Protein AF-A0AAX0ZE97-F1 (afdb_monomer_lite)

InterPro domains:
  IPR003646 SH3-like domain, bacterial-type [PF08460] (139-200)
  IPR003646 SH3-like domain, bacterial-type [PF08460] (254-315)
  IPR003646 SH3-like domain, bacterial-type [SM00287] (140-206)
  IPR003646 SH3-like domain, bacterial-type [SM00287] (257-322)
  IPR023346 Lysozyme-like domain superfamily [SSF53955] (3-106)
  IPR052354 Bacterial Cell Wall Dynamics Protein [PTHR34408] (3-100)

Structure (mmCIF, N/CA/C/O backbone):
data_AF-A0AAX0ZE97-F1
#
_entry.id   AF-A0AAX0ZE97-F1
#
loop_
_atom_site.group_PDB
_atom_site.id
_atom_site.type_symbol
_atom_site.label_atom_id
_atom_site.label_alt_id
_atom_site.label_comp_id
_atom_site.label_asym_id
_atom_site.label_entity_id
_atom_site.label_seq_id
_atom_site.pdbx_PDB_ins_code
_atom_site.Cartn_x
_atom_site.Cartn_y
_atom_site.Cartn_z
_atom_site.occupancy
_atom_site.B_iso_or_equiv
_atom_site.auth_seq_id
_atom_site.auth_comp_id
_atom_site.auth_asym_id
_atom_site.auth_atom_id
_atom_site.pdbx_PDB_model_num
ATOM 1 N N . MET A 1 1 ? 43.963 10.932 -28.788 1.00 56.78 1 MET A N 1
ATOM 2 C CA . MET A 1 1 ? 44.706 11.998 -28.068 1.00 56.78 1 MET A CA 1
ATOM 3 C C . MET A 1 1 ? 43.842 13.251 -27.955 1.00 56.78 1 MET A C 1
ATOM 5 O O . MET A 1 1 ? 43.064 13.514 -28.865 1.00 56.78 1 MET A O 1
ATOM 9 N N . LEU A 1 2 ? 43.979 14.023 -26.870 1.00 76.50 2 LEU A N 1
ATOM 10 C CA . LEU A 1 2 ? 43.128 15.187 -26.552 1.00 76.50 2 LEU A CA 1
ATOM 11 C C . LEU A 1 2 ? 43.324 16.403 -27.487 1.00 76.50 2 LEU A C 1
ATOM 13 O O . LEU A 1 2 ? 42.471 17.287 -27.516 1.00 76.50 2 LEU A O 1
ATOM 17 N N . GLY A 1 3 ? 44.406 16.438 -28.275 1.00 79.38 3 GLY A N 1
ATOM 18 C CA . GLY A 1 3 ? 44.643 17.453 -29.316 1.00 79.38 3 GLY A CA 1
ATOM 19 C C . GLY A 1 3 ? 45.096 18.825 -28.807 1.00 79.38 3 GLY A C 1
ATOM 20 O O . GLY A 1 3 ? 45.059 19.799 -29.557 1.00 79.38 3 GLY A O 1
ATOM 21 N N . ASN A 1 4 ? 45.495 18.918 -27.538 1.00 83.88 4 ASN A N 1
ATOM 22 C CA . ASN A 1 4 ? 46.020 20.140 -26.935 1.00 83.88 4 ASN A CA 1
ATOM 23 C C . ASN A 1 4 ? 47.517 20.257 -27.263 1.00 83.88 4 ASN A C 1
ATOM 25 O O . ASN A 1 4 ? 48.342 19.706 -26.541 1.00 83.88 4 ASN A O 1
ATOM 29 N N . ASN A 1 5 ? 47.858 20.956 -28.346 1.00 84.31 5 ASN A N 1
ATOM 30 C CA . ASN A 1 5 ? 49.231 21.021 -28.872 1.00 84.31 5 ASN A CA 1
ATOM 31 C C . ASN A 1 5 ? 49.891 22.400 -28.685 1.00 84.31 5 ASN A C 1
ATOM 33 O O . ASN A 1 5 ? 51.022 22.600 -29.113 1.00 84.31 5 ASN A O 1
ATOM 37 N N . GLY A 1 6 ? 49.184 23.367 -28.089 1.00 82.75 6 GLY A N 1
ATOM 38 C CA . GLY A 1 6 ? 49.688 24.722 -27.849 1.00 82.75 6 GLY A CA 1
ATOM 39 C C . GLY A 1 6 ? 49.638 25.135 -26.373 1.00 82.75 6 GLY A C 1
ATOM 40 O O . GLY A 1 6 ? 48.836 24.580 -25.609 1.00 82.75 6 GLY A O 1
ATOM 41 N N . PRO A 1 7 ? 50.447 26.130 -25.964 1.00 83.69 7 PRO A N 1
ATOM 42 C CA . PRO A 1 7 ? 50.449 26.647 -24.599 1.00 83.69 7 PRO A CA 1
ATOM 43 C C . PRO A 1 7 ? 49.052 27.139 -24.194 1.00 83.69 7 PRO A C 1
ATOM 45 O O . PRO A 1 7 ? 48.305 27.689 -25.001 1.00 83.69 7 PRO A O 1
ATOM 48 N N . GLY A 1 8 ? 48.659 26.873 -22.946 1.00 86.88 8 GLY A N 1
ATOM 49 C CA . GLY A 1 8 ? 47.360 27.280 -22.393 1.00 86.88 8 GLY A CA 1
ATOM 50 C C . GLY A 1 8 ? 46.140 26.479 -22.875 1.00 86.88 8 GLY A C 1
ATOM 51 O O . GLY A 1 8 ? 45.085 26.555 -22.244 1.00 86.88 8 GLY A O 1
ATOM 52 N N . GLN A 1 9 ? 46.256 25.642 -23.917 1.00 88.81 9 GLN A N 1
ATOM 53 C CA . GLN A 1 9 ? 45.114 24.877 -24.448 1.00 88.81 9 GLN A CA 1
ATOM 54 C C . GLN A 1 9 ? 44.553 23.862 -23.445 1.00 88.81 9 GLN A C 1
ATOM 56 O O . GLN A 1 9 ? 43.349 23.625 -23.429 1.00 88.81 9 GLN A O 1
ATOM 61 N N . GLY A 1 10 ? 45.393 23.304 -22.568 1.00 88.69 10 GLY A N 1
ATOM 62 C CA . GLY A 1 10 ? 44.931 22.425 -21.489 1.00 88.69 10 GLY A CA 1
ATOM 63 C C . GLY A 1 10 ? 43.971 23.123 -20.521 1.00 88.69 10 GLY A C 1
ATOM 64 O O . GLY A 1 10 ? 42.940 22.559 -20.169 1.00 88.69 10 GLY A O 1
ATOM 65 N N . ALA A 1 11 ? 44.265 24.372 -20.145 1.00 91.50 11 ALA A N 1
ATOM 66 C CA . ALA A 1 11 ? 43.393 25.168 -19.283 1.00 91.50 11 ALA A CA 1
ATOM 67 C C . ALA A 1 11 ? 42.135 25.646 -20.024 1.00 91.50 11 ALA A C 1
ATOM 69 O O . ALA A 1 11 ? 41.055 25.701 -19.439 1.00 91.50 11 ALA A O 1
ATOM 70 N N . PHE A 1 12 ? 42.271 25.967 -21.310 1.00 92.88 12 PHE A N 1
ATOM 71 C CA . PHE A 1 12 ? 41.188 26.496 -22.133 1.00 92.88 12 PHE A CA 1
ATOM 72 C C . PHE A 1 12 ? 40.125 25.439 -22.495 1.00 92.88 12 PHE A C 1
ATOM 74 O O . PHE A 1 12 ? 38.927 25.714 -22.421 1.00 92.88 12 PHE A O 1
ATOM 81 N N . TYR A 1 13 ? 40.557 24.211 -22.809 1.00 95.44 13 TYR A N 1
ATOM 82 C CA . TYR A 1 13 ? 39.706 23.061 -23.156 1.00 95.44 13 TYR A CA 1
ATOM 83 C C . TYR A 1 13 ? 39.616 22.028 -22.020 1.00 95.44 13 TYR A C 1
ATOM 85 O O . TYR A 1 13 ? 39.571 20.816 -22.259 1.00 95.44 13 TYR A O 1
ATOM 93 N N . ARG A 1 14 ? 39.638 22.502 -20.770 1.00 95.50 14 ARG A N 1
ATOM 94 C CA . ARG A 1 14 ? 39.450 21.660 -19.579 1.00 95.50 14 ARG A CA 1
ATOM 95 C C . ARG A 1 14 ? 38.021 21.114 -19.486 1.00 95.50 14 ARG A C 1
ATOM 97 O O . ARG A 1 14 ? 37.135 21.576 -20.200 1.00 95.50 14 ARG A O 1
ATOM 104 N N . GLY A 1 15 ? 37.806 20.147 -18.596 1.00 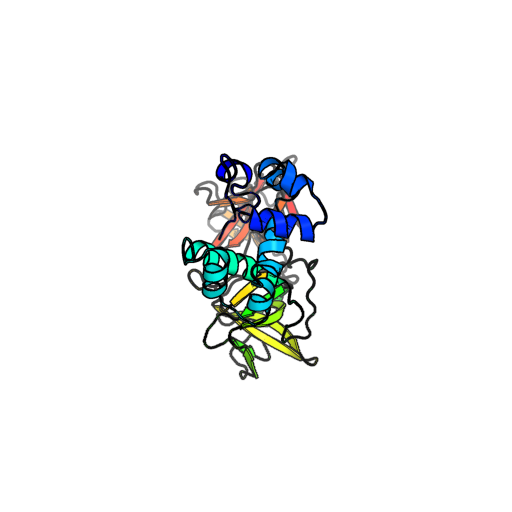95.06 15 GLY A N 1
ATOM 105 C CA . GLY A 1 15 ? 36.507 19.495 -18.408 1.00 95.06 15 GLY A CA 1
ATOM 106 C C . GLY A 1 15 ? 35.360 20.483 -18.166 1.00 95.06 15 GLY A C 1
ATOM 107 O O . GLY A 1 15 ? 35.444 21.319 -17.266 1.00 95.06 15 GLY A O 1
ATOM 108 N N . ALA A 1 16 ? 34.294 20.364 -18.958 1.00 95.62 16 ALA A N 1
ATOM 109 C CA . ALA A 1 16 ? 33.049 21.121 -18.815 1.00 95.62 16 ALA A CA 1
ATOM 110 C C . ALA A 1 16 ? 31.820 20.219 -19.011 1.00 95.62 16 ALA A C 1
ATOM 112 O O . ALA A 1 16 ? 31.919 19.177 -19.656 1.00 95.62 16 ALA A O 1
ATOM 113 N N . GLY A 1 17 ? 30.673 20.643 -18.470 1.00 94.69 17 GLY A N 1
ATOM 114 C CA . GLY A 1 17 ? 29.407 19.903 -18.526 1.00 94.69 17 GLY A CA 1
ATOM 115 C C . GLY A 1 17 ? 29.253 18.836 -17.436 1.00 94.69 17 GLY A C 1
ATOM 116 O O . GLY A 1 17 ? 30.160 18.612 -16.631 1.00 94.69 17 GLY A O 1
ATOM 117 N N . TYR A 1 18 ? 28.081 18.194 -17.393 1.00 94.19 18 TYR A N 1
ATOM 118 C CA . TYR A 1 18 ? 27.761 17.167 -16.386 1.00 94.19 18 TYR A CA 1
ATOM 119 C C . TYR A 1 18 ? 28.516 15.851 -16.606 1.00 94.19 18 TYR A C 1
ATOM 121 O O . TYR A 1 18 ? 28.814 15.136 -15.650 1.00 94.19 18 TYR A O 1
ATOM 129 N N . LEU A 1 19 ? 28.874 15.565 -17.859 1.00 93.62 19 LEU A N 1
ATOM 130 C CA . LEU A 1 19 ? 29.890 14.590 -18.228 1.00 93.62 19 LEU A CA 1
ATOM 131 C C . LEU A 1 19 ? 31.036 15.360 -18.881 1.00 93.62 19 LEU A C 1
ATOM 133 O O . LEU A 1 19 ? 30.811 16.084 -19.846 1.00 93.62 19 LEU A O 1
ATOM 137 N N . GLN A 1 20 ? 32.243 15.241 -18.328 1.00 92.62 20 GLN A N 1
ATOM 138 C CA . GLN A 1 20 ? 33.344 16.140 -18.665 1.00 92.62 20 GLN A CA 1
ATOM 139 C C . GLN A 1 20 ? 33.774 16.033 -20.134 1.00 92.62 20 GLN A C 1
ATOM 141 O O . GLN A 1 20 ? 34.555 15.157 -20.510 1.00 92.62 20 GLN A O 1
ATOM 146 N N . LEU A 1 21 ? 33.369 17.010 -20.941 1.00 95.06 21 LEU A N 1
ATOM 147 C CA . LEU A 1 21 ? 33.945 17.243 -22.256 1.00 95.06 21 LEU A CA 1
ATOM 148 C C . LEU A 1 21 ? 35.345 17.837 -22.072 1.00 95.06 21 LEU A C 1
ATOM 150 O O . LEU A 1 21 ? 35.486 18.949 -21.567 1.00 95.06 21 LEU A O 1
ATOM 154 N N . THR A 1 22 ? 36.384 17.092 -22.453 1.00 93.88 22 THR A N 1
ATOM 155 C CA . THR A 1 22 ? 37.785 17.476 -22.207 1.00 93.88 22 THR A CA 1
ATOM 156 C C . THR A 1 22 ? 38.623 17.347 -23.471 1.00 93.88 22 THR A C 1
ATOM 158 O O . THR A 1 22 ? 38.534 16.342 -24.172 1.00 93.88 22 THR A O 1
ATOM 161 N N . GLY A 1 23 ? 39.485 18.333 -23.728 1.00 94.69 23 GLY A N 1
ATOM 162 C CA . GLY A 1 23 ? 40.448 18.327 -24.828 1.00 94.69 23 GLY A CA 1
ATOM 163 C C . GLY A 1 23 ? 39.917 18.942 -26.121 1.00 94.69 23 GLY A C 1
ATOM 164 O O . GLY A 1 23 ? 38.771 18.730 -26.515 1.00 94.69 23 GLY A O 1
ATOM 165 N N . LYS A 1 24 ? 40.783 19.683 -26.818 1.00 94.50 24 LYS A N 1
ATOM 166 C CA . LYS A 1 24 ? 40.463 20.430 -28.040 1.00 94.50 24 LYS A CA 1
ATOM 167 C C . LYS A 1 24 ? 39.775 19.590 -29.118 1.00 94.50 24 LYS A C 1
ATOM 169 O O . LYS A 1 24 ? 38.856 20.075 -29.770 1.00 94.50 24 LYS A O 1
ATOM 174 N N . ASN A 1 25 ? 40.179 18.331 -29.300 1.00 95.06 25 ASN A N 1
ATOM 175 C CA . ASN A 1 25 ? 39.566 17.454 -30.305 1.00 95.06 25 ASN A CA 1
ATOM 176 C C . ASN A 1 25 ? 38.088 17.158 -30.009 1.00 95.06 25 ASN A C 1
ATOM 178 O O . ASN A 1 25 ? 37.266 17.150 -30.928 1.00 95.06 25 ASN A O 1
ATOM 182 N N . ASN A 1 26 ? 37.748 16.967 -28.734 1.00 95.00 26 ASN A N 1
ATOM 183 C CA . ASN A 1 26 ? 36.377 16.699 -28.307 1.00 95.00 26 ASN A CA 1
ATOM 184 C C . ASN A 1 26 ? 35.526 17.970 -28.393 1.00 95.00 26 ASN A C 1
ATOM 186 O O . ASN A 1 26 ? 34.420 17.920 -28.921 1.00 95.00 26 ASN A O 1
ATOM 190 N N . TYR A 1 27 ? 36.078 19.123 -27.997 1.00 96.94 27 TYR A N 1
ATOM 191 C CA . TYR A 1 27 ? 35.432 20.426 -28.194 1.00 96.94 27 TYR A CA 1
ATOM 192 C C . TYR A 1 27 ? 35.158 20.720 -29.670 1.00 96.94 27 TYR A C 1
ATOM 194 O O . TYR A 1 27 ? 34.073 21.175 -30.002 1.00 96.94 27 TYR A O 1
ATOM 202 N N . ARG A 1 28 ? 36.099 20.414 -30.569 1.00 97.00 28 ARG A N 1
ATOM 203 C CA . ARG A 1 28 ? 35.912 20.585 -32.018 1.00 97.00 28 ARG A CA 1
ATOM 204 C C . ARG A 1 28 ? 34.810 19.689 -32.569 1.00 97.00 28 ARG A C 1
ATOM 206 O O . ARG A 1 28 ? 33.996 20.148 -33.361 1.00 97.00 28 ARG A O 1
ATOM 213 N N . SER A 1 29 ? 34.784 18.429 -32.145 1.00 97.25 29 SER A N 1
ATOM 214 C CA . SER A 1 29 ? 33.768 17.470 -32.588 1.00 97.25 29 SER A CA 1
ATOM 215 C C . SER A 1 29 ? 32.373 17.880 -32.104 1.00 97.25 29 SER A C 1
ATOM 217 O O . SER A 1 29 ? 31.423 17.855 -32.880 1.00 97.25 29 SER A O 1
ATOM 219 N N . PHE A 1 30 ? 32.264 18.344 -30.856 1.00 97.88 30 PHE A N 1
ATOM 220 C CA . PHE A 1 30 ? 31.011 18.859 -30.310 1.00 97.88 30 PHE A CA 1
ATOM 221 C C . PHE A 1 30 ? 30.574 20.178 -30.970 1.00 97.88 30 PHE A C 1
ATOM 223 O O . PHE A 1 30 ? 29.413 20.310 -31.343 1.00 97.88 30 PHE A O 1
ATOM 230 N N . ALA A 1 31 ? 31.501 21.119 -31.191 1.00 97.81 31 ALA A N 1
ATOM 231 C CA . ALA A 1 31 ? 31.241 22.379 -31.896 1.00 97.81 31 ALA A CA 1
ATOM 232 C C . ALA A 1 31 ? 30.666 22.141 -33.297 1.00 97.81 31 ALA A C 1
ATOM 234 O O . ALA A 1 31 ? 29.721 22.809 -33.703 1.00 97.81 31 ALA A O 1
ATOM 235 N N . SER A 1 32 ? 31.216 21.156 -34.014 1.00 97.75 32 SER A N 1
ATOM 236 C CA . SER A 1 32 ? 30.713 20.751 -35.326 1.00 97.75 32 SER A CA 1
ATOM 237 C C . SER A 1 32 ? 29.323 20.125 -35.246 1.00 97.75 32 SER A C 1
ATOM 239 O O . SER A 1 32 ? 28.506 20.384 -36.120 1.00 97.75 32 SER A O 1
ATOM 241 N N . TYR A 1 33 ? 29.052 19.303 -34.227 1.00 97.44 33 TYR A N 1
ATOM 242 C CA . TYR A 1 33 ? 27.749 18.661 -34.052 1.00 97.44 33 TYR A CA 1
ATOM 243 C C . TYR A 1 33 ? 26.638 19.676 -33.766 1.00 97.44 33 TYR A C 1
ATOM 245 O O . TYR A 1 33 ? 25.566 19.597 -34.355 1.00 97.44 33 TYR A O 1
ATOM 253 N N . ILE A 1 34 ? 26.903 20.638 -32.879 1.00 97.06 34 ILE A N 1
ATOM 254 C CA . ILE A 1 34 ? 25.921 21.658 -32.491 1.00 97.06 34 ILE A CA 1
ATOM 255 C C . ILE A 1 34 ? 25.912 22.868 -33.443 1.00 97.06 34 ILE A C 1
ATOM 257 O O . ILE A 1 34 ? 25.079 23.757 -33.302 1.00 97.06 34 ILE A O 1
ATOM 261 N N . ASN A 1 35 ? 26.840 22.895 -34.406 1.00 97.56 35 ASN A N 1
ATOM 262 C CA . ASN A 1 35 ? 27.077 23.997 -35.336 1.00 97.56 35 ASN A CA 1
ATOM 263 C C . ASN A 1 35 ? 27.283 25.357 -34.635 1.00 97.56 35 ASN A C 1
ATOM 265 O O . ASN A 1 35 ? 26.718 26.374 -35.035 1.00 97.56 35 ASN A O 1
ATOM 269 N N . ASP A 1 36 ? 28.109 25.378 -33.584 1.00 97.75 36 ASP A N 1
ATOM 270 C CA . ASP A 1 36 ? 28.452 26.601 -32.852 1.00 97.75 36 ASP A CA 1
ATOM 271 C C . ASP A 1 36 ? 29.955 26.702 -32.574 1.00 97.75 36 ASP A C 1
ATOM 273 O O . ASP A 1 36 ? 30.535 25.999 -31.739 1.00 97.75 36 ASP A O 1
ATOM 277 N N . ASN A 1 37 ? 30.595 27.653 -33.252 1.00 97.12 37 ASN A N 1
ATOM 278 C CA . ASN A 1 37 ? 32.023 27.895 -33.118 1.00 97.12 37 ASN A CA 1
ATOM 279 C C . ASN A 1 37 ? 32.402 28.571 -31.784 1.00 97.12 37 ASN A C 1
ATOM 281 O O . ASN A 1 37 ? 33.576 28.553 -31.407 1.00 97.12 37 ASN A O 1
ATOM 285 N N . ASN A 1 38 ? 31.445 29.120 -31.024 1.00 97.69 38 ASN A N 1
ATOM 286 C CA . ASN A 1 38 ? 31.717 29.667 -29.689 1.00 97.69 38 ASN A CA 1
ATOM 287 C C . ASN A 1 38 ? 32.262 28.609 -28.725 1.00 97.69 38 ASN A C 1
ATOM 289 O O . ASN A 1 38 ? 33.052 28.932 -27.837 1.00 97.69 38 ASN A O 1
ATOM 293 N N . VAL A 1 39 ? 31.917 27.336 -28.934 1.00 97.56 39 VAL A N 1
ATOM 294 C CA . VAL A 1 39 ? 32.506 26.201 -28.211 1.00 97.56 39 VAL A CA 1
ATOM 295 C C . VAL A 1 39 ? 34.036 26.195 -28.341 1.00 97.56 39 VAL A C 1
ATOM 297 O O . VAL A 1 39 ? 34.739 25.920 -27.369 1.00 97.56 39 VAL A O 1
ATOM 300 N N . LEU A 1 40 ? 34.570 26.556 -29.512 1.00 96.69 40 LEU A N 1
ATOM 301 C CA . LEU A 1 40 ? 36.009 26.618 -29.770 1.00 96.69 40 LEU A CA 1
ATOM 302 C C . LEU A 1 40 ? 36.644 27.950 -29.375 1.00 96.69 40 LEU A C 1
ATOM 304 O O . LEU A 1 40 ? 37.795 27.959 -28.948 1.00 96.69 40 LEU A O 1
ATOM 308 N N . THR A 1 41 ? 35.927 29.068 -29.502 1.00 96.38 41 THR A N 1
ATOM 309 C CA . THR A 1 41 ? 36.493 30.402 -29.234 1.00 96.38 41 THR A CA 1
ATOM 310 C C . THR A 1 41 ? 36.350 30.857 -27.784 1.00 96.38 41 THR A C 1
ATOM 312 O O . THR A 1 41 ? 37.093 31.737 -27.359 1.00 96.38 41 THR A O 1
ATOM 315 N N . LYS A 1 42 ? 35.443 30.253 -27.002 1.00 97.06 42 LYS A N 1
ATOM 316 C CA . LYS A 1 42 ? 35.200 30.576 -25.579 1.00 97.06 42 LYS A CA 1
ATOM 317 C C . LYS A 1 42 ? 35.458 29.399 -24.623 1.00 97.06 42 LYS A C 1
ATOM 319 O O . LYS A 1 42 ? 35.488 29.585 -23.400 1.00 97.06 42 LYS A O 1
ATOM 324 N N . GLY A 1 43 ? 35.674 28.200 -25.168 1.00 95.69 43 GLY A N 1
ATOM 325 C CA . GLY A 1 43 ? 36.150 27.021 -24.444 1.00 95.69 43 GLY A CA 1
ATOM 326 C C . GLY A 1 43 ? 35.255 26.600 -23.278 1.00 95.69 43 GLY A C 1
ATOM 327 O O . GLY A 1 43 ? 34.028 26.727 -23.321 1.00 95.69 43 GLY A O 1
ATOM 328 N N . TYR A 1 44 ? 35.879 26.088 -22.214 1.00 97.50 44 TYR A N 1
ATOM 329 C CA . TYR A 1 44 ? 35.174 25.447 -21.096 1.00 97.50 44 TYR A CA 1
ATOM 330 C C . TYR A 1 44 ? 34.097 26.331 -20.450 1.00 97.50 44 TYR A C 1
ATOM 332 O O . TYR A 1 44 ? 33.046 25.833 -20.057 1.00 97.50 44 TYR A O 1
ATOM 340 N N . SER A 1 45 ? 34.355 27.640 -20.352 1.00 97.12 45 SER A N 1
ATOM 341 C CA . SER A 1 45 ? 33.473 28.595 -19.674 1.00 97.12 45 SER A CA 1
ATOM 342 C C . SER A 1 45 ? 32.130 28.773 -20.377 1.00 97.12 45 SER A C 1
ATOM 344 O O . SER A 1 45 ? 31.131 29.087 -19.734 1.00 97.12 45 SER A O 1
ATOM 346 N N . TYR A 1 46 ? 32.119 28.574 -21.694 1.00 98.06 46 TYR A N 1
ATOM 347 C CA . TYR A 1 46 ? 30.925 28.674 -22.511 1.00 98.06 46 TYR A CA 1
ATOM 348 C C . TYR A 1 46 ? 30.162 27.355 -22.507 1.00 98.06 46 TYR A C 1
ATOM 350 O O . TYR A 1 46 ? 28.973 27.343 -22.214 1.00 98.06 46 TYR A O 1
ATOM 358 N N . VAL A 1 47 ? 30.856 26.228 -22.695 1.00 97.69 47 VAL A N 1
ATOM 359 C CA . VAL A 1 47 ? 30.226 24.899 -22.652 1.00 97.69 47 VAL A CA 1
ATOM 360 C C . VAL A 1 47 ? 29.558 24.632 -21.302 1.00 97.69 47 VAL A C 1
ATOM 362 O O . VAL A 1 47 ? 28.433 24.146 -21.274 1.00 97.69 47 VAL A O 1
ATOM 365 N N . SER A 1 48 ? 30.192 24.993 -20.181 1.00 96.94 48 SER A N 1
ATOM 366 C CA . SER A 1 48 ? 29.616 24.762 -18.849 1.00 96.94 48 SER A CA 1
ATOM 367 C C . SER A 1 48 ? 28.372 25.601 -18.550 1.00 96.94 48 SER A C 1
ATOM 369 O O . SER A 1 48 ? 27.567 25.197 -17.716 1.00 96.94 48 SER A O 1
ATOM 371 N N . LYS A 1 49 ? 28.216 26.756 -19.206 1.00 97.38 49 LYS A N 1
ATOM 372 C CA . LYS A 1 49 ? 27.077 27.663 -19.007 1.00 97.38 49 LYS A CA 1
ATOM 373 C C . LYS A 1 49 ? 25.963 27.432 -20.017 1.00 97.38 49 LYS A C 1
ATOM 375 O O . LYS A 1 49 ? 24.798 27.514 -19.655 1.00 97.38 49 LYS A O 1
ATOM 380 N N . THR A 1 50 ? 26.326 27.184 -21.270 1.00 98.00 50 THR A N 1
ATOM 381 C CA . THR A 1 50 ? 25.389 27.176 -22.395 1.00 98.00 50 THR A CA 1
ATOM 382 C C . THR A 1 50 ? 24.975 25.768 -22.799 1.00 98.00 50 THR A C 1
ATOM 384 O O . THR A 1 50 ? 23.826 25.586 -23.173 1.00 98.00 50 THR A O 1
ATOM 387 N N . TYR A 1 51 ? 25.866 24.775 -22.678 1.00 97.81 51 TYR A N 1
ATOM 388 C CA . TYR A 1 51 ? 25.609 23.402 -23.132 1.00 97.81 51 TYR A CA 1
ATOM 389 C C . TYR A 1 51 ? 25.987 22.306 -22.115 1.00 97.81 51 TYR A C 1
ATOM 391 O O . TYR A 1 51 ? 26.579 21.288 -22.504 1.00 97.81 51 TYR A O 1
ATOM 399 N N . PRO A 1 52 ? 25.723 22.466 -20.802 1.00 96.44 52 PRO A N 1
ATOM 400 C CA . PRO A 1 52 ? 26.197 21.501 -19.816 1.00 96.44 52 PRO A CA 1
ATOM 401 C C . PRO A 1 52 ? 25.531 20.123 -19.947 1.00 96.44 52 PRO A C 1
ATOM 403 O O . PRO A 1 52 ? 26.172 19.118 -19.628 1.00 96.44 52 PRO A O 1
ATOM 406 N N . TRP A 1 53 ? 24.283 20.066 -20.427 1.00 96.75 53 TRP A N 1
ATOM 407 C CA . TRP A 1 53 ? 23.531 18.827 -20.652 1.00 96.75 53 TRP A CA 1
ATOM 408 C C . TRP A 1 53 ? 23.747 18.275 -22.059 1.00 96.75 53 TRP A C 1
ATOM 410 O O . TRP A 1 53 ? 23.991 17.084 -22.223 1.00 96.75 53 TRP A O 1
ATOM 420 N N . GLU A 1 54 ? 23.714 19.137 -23.070 1.00 97.56 54 GLU A N 1
ATOM 421 C CA . GLU A 1 54 ? 23.828 18.783 -24.483 1.00 97.56 54 GLU A CA 1
ATOM 422 C C . GLU A 1 54 ? 25.200 18.185 -24.790 1.00 97.56 54 GLU A C 1
ATOM 424 O O . GLU A 1 54 ? 25.288 17.178 -25.491 1.00 97.56 54 GLU A O 1
ATOM 429 N N . SER A 1 55 ? 26.269 18.745 -24.210 1.00 97.12 55 SER A N 1
ATOM 430 C CA . SER A 1 55 ? 27.618 18.177 -24.334 1.00 97.12 55 SER A CA 1
ATOM 431 C C . SER A 1 55 ? 27.718 16.784 -23.709 1.00 97.12 55 SER A C 1
ATOM 433 O O . SER A 1 55 ? 28.340 15.893 -24.290 1.00 97.12 55 SER A O 1
ATOM 435 N N . ALA A 1 56 ? 27.056 16.563 -22.569 1.00 96.56 56 ALA A N 1
ATOM 436 C CA . ALA A 1 56 ? 27.020 15.268 -21.901 1.00 96.56 56 ALA A CA 1
ATOM 437 C C . ALA A 1 56 ? 26.210 14.232 -22.697 1.00 96.56 56 ALA A C 1
ATOM 439 O O . ALA A 1 56 ? 26.683 13.115 -22.911 1.00 96.56 56 ALA A O 1
ATOM 440 N N . ALA A 1 57 ? 25.024 14.614 -23.178 1.00 96.19 57 ALA A N 1
ATOM 441 C CA . ALA A 1 57 ? 24.152 13.766 -23.983 1.00 96.19 57 ALA A CA 1
ATOM 442 C C . ALA A 1 57 ? 24.801 13.397 -25.324 1.00 96.19 57 ALA A C 1
ATOM 444 O O . ALA A 1 57 ? 24.800 12.229 -25.704 1.00 96.19 57 ALA A O 1
ATOM 445 N N . TRP A 1 58 ? 25.423 14.359 -26.011 1.00 96.81 58 TRP A N 1
ATOM 446 C CA . TRP A 1 58 ? 26.177 14.100 -27.238 1.00 96.81 58 TRP A CA 1
ATOM 447 C C . TRP A 1 58 ? 27.341 13.139 -26.993 1.00 96.81 58 TRP A C 1
ATOM 449 O O . TRP A 1 58 ? 27.521 12.178 -27.744 1.00 96.81 58 TRP A O 1
ATOM 459 N N . PHE A 1 59 ? 28.124 13.362 -25.932 1.00 95.69 59 PHE A N 1
ATOM 460 C CA . PHE A 1 59 ? 29.270 12.506 -25.650 1.00 95.69 59 PHE A CA 1
ATOM 461 C C . PHE A 1 59 ? 28.825 11.066 -25.361 1.00 95.69 59 PHE A C 1
ATOM 463 O O . PHE A 1 59 ? 29.381 10.112 -25.909 1.00 95.69 59 PHE A O 1
ATOM 470 N N . PHE A 1 60 ? 27.797 10.904 -24.527 1.00 95.44 60 PHE A N 1
ATOM 471 C CA . PHE A 1 60 ? 27.249 9.599 -24.174 1.00 95.44 60 PHE A CA 1
ATOM 472 C C . PHE A 1 60 ? 26.616 8.892 -25.382 1.00 95.44 60 PHE A C 1
ATOM 474 O O . PHE A 1 60 ? 26.929 7.741 -25.670 1.00 95.44 60 PHE A O 1
ATOM 481 N N . SER A 1 61 ? 25.751 9.572 -26.128 1.00 93.94 61 SER A N 1
ATOM 482 C CA . SER A 1 61 ? 24.965 8.924 -27.179 1.00 93.94 61 SER A CA 1
ATOM 483 C C . SER A 1 61 ? 25.721 8.757 -28.488 1.00 93.94 61 SER A C 1
ATOM 485 O O . SER A 1 61 ? 25.593 7.719 -29.128 1.00 93.94 61 SER A O 1
ATOM 487 N N . ILE A 1 62 ? 26.505 9.758 -28.886 1.00 93.62 62 ILE A N 1
ATOM 488 C CA . ILE A 1 62 ? 27.074 9.840 -30.235 1.00 93.62 62 ILE A CA 1
ATOM 489 C C . ILE A 1 62 ? 28.573 9.578 -30.195 1.00 93.62 62 ILE A C 1
ATOM 491 O O . ILE A 1 62 ? 29.054 8.675 -30.870 1.00 93.62 62 ILE A O 1
ATOM 495 N N . HIS A 1 63 ? 29.322 10.327 -29.383 1.00 94.06 63 HIS A N 1
ATOM 496 C CA . HIS A 1 63 ? 30.783 10.222 -29.393 1.00 94.06 63 HIS A CA 1
ATOM 497 C C . HIS A 1 63 ? 31.288 8.864 -28.887 1.00 94.06 63 HIS A C 1
ATOM 499 O O . HIS A 1 63 ? 32.221 8.301 -29.451 1.00 94.06 63 HIS A O 1
ATOM 505 N N . SER A 1 64 ? 30.672 8.339 -27.825 1.00 92.88 64 SER A N 1
ATOM 506 C CA . SER A 1 64 ? 31.042 7.054 -27.214 1.00 92.88 64 SER A CA 1
ATOM 507 C C . SER A 1 64 ? 30.139 5.886 -27.621 1.00 92.88 64 SER A C 1
ATOM 509 O O . SER A 1 64 ? 30.426 4.747 -27.257 1.00 92.88 64 SER A O 1
ATOM 511 N N . ASN A 1 65 ? 29.054 6.156 -28.358 1.00 94.12 65 ASN A N 1
ATOM 512 C CA . ASN A 1 65 ? 28.032 5.177 -28.746 1.00 94.12 65 ASN A CA 1
ATOM 513 C C . ASN A 1 65 ? 27.402 4.411 -27.555 1.00 94.12 65 ASN A C 1
ATOM 515 O O . ASN A 1 65 ? 26.832 3.330 -27.723 1.00 94.12 65 ASN A O 1
ATOM 519 N N . ALA A 1 66 ? 27.498 4.950 -26.334 1.00 93.81 66 ALA A N 1
ATOM 520 C CA . ALA A 1 66 ? 27.075 4.264 -25.117 1.00 93.81 66 ALA A CA 1
ATOM 521 C C . ALA A 1 66 ? 25.556 4.051 -25.067 1.00 93.81 66 ALA A C 1
ATOM 523 O O . ALA A 1 66 ? 25.102 3.037 -24.545 1.00 93.81 66 ALA A O 1
ATOM 524 N N . ASN A 1 67 ? 24.769 4.959 -25.651 1.00 91.00 67 ASN A N 1
ATOM 525 C CA . ASN A 1 67 ? 23.312 4.825 -25.688 1.00 91.00 67 ASN A CA 1
ATOM 526 C C . ASN A 1 67 ? 22.853 3.619 -26.526 1.00 91.00 67 ASN A C 1
ATOM 528 O O . ASN A 1 67 ? 22.029 2.831 -26.071 1.00 91.00 67 ASN A O 1
ATOM 532 N N . THR A 1 68 ? 23.433 3.428 -27.714 1.00 91.31 68 THR A N 1
ATOM 533 C CA . THR A 1 68 ? 23.147 2.265 -28.573 1.00 91.31 68 THR A CA 1
ATOM 534 C C . THR A 1 68 ? 23.546 0.963 -27.887 1.00 91.31 68 THR A C 1
ATOM 536 O O . THR A 1 68 ? 22.790 -0.004 -27.888 1.00 91.31 68 THR A O 1
ATOM 539 N N . LEU A 1 69 ? 24.726 0.937 -27.260 1.00 89.31 69 LEU A N 1
ATOM 540 C CA . LEU A 1 69 ? 25.213 -0.239 -26.541 1.00 89.31 69 LEU A CA 1
ATOM 541 C C . LEU A 1 69 ? 24.314 -0.583 -25.349 1.00 89.31 69 LEU A C 1
ATOM 543 O O . LEU A 1 69 ? 23.964 -1.746 -25.172 1.00 89.31 69 LEU A O 1
ATOM 547 N N . ALA A 1 70 ? 23.885 0.418 -24.576 1.00 89.69 70 ALA A N 1
ATOM 548 C CA . ALA A 1 70 ? 22.929 0.223 -23.491 1.00 89.69 70 ALA A CA 1
ATOM 549 C C . ALA A 1 70 ? 21.583 -0.316 -24.009 1.00 89.69 70 ALA A C 1
ATOM 551 O O . ALA A 1 70 ? 21.032 -1.241 -23.415 1.00 89.69 70 ALA A O 1
ATOM 552 N N . GLY A 1 71 ? 21.092 0.197 -25.145 1.00 80.38 71 GLY A N 1
ATOM 553 C CA . GLY A 1 71 ? 19.894 -0.319 -25.821 1.00 80.38 71 GLY A CA 1
ATOM 554 C C . GLY A 1 71 ? 20.019 -1.780 -26.267 1.00 80.38 71 GLY A C 1
ATOM 555 O O . GLY A 1 71 ? 19.034 -2.511 -26.251 1.00 80.38 71 GLY A O 1
ATOM 556 N N . ASN A 1 72 ? 21.238 -2.228 -26.573 1.00 85.44 72 ASN A N 1
ATOM 557 C CA . ASN A 1 72 ? 21.555 -3.608 -26.952 1.00 85.44 72 ASN A CA 1
ATOM 558 C C . ASN A 1 72 ? 21.958 -4.499 -25.760 1.00 85.44 72 ASN A C 1
ATOM 560 O O . ASN A 1 72 ? 22.473 -5.597 -25.960 1.00 85.44 72 ASN A O 1
ATOM 564 N N . GLY A 1 73 ? 21.731 -4.047 -24.523 1.00 82.56 73 GLY A N 1
ATOM 565 C CA . GLY A 1 73 ? 21.931 -4.857 -23.319 1.00 82.56 73 GLY A CA 1
ATOM 566 C C . GLY A 1 73 ? 23.304 -4.735 -22.658 1.00 82.56 73 GLY A C 1
ATOM 567 O O . GLY A 1 73 ? 23.611 -5.543 -21.782 1.00 82.56 73 GLY A O 1
ATOM 568 N N . ALA A 1 74 ? 24.119 -3.740 -23.023 1.00 88.25 74 ALA A N 1
ATOM 569 C CA . ALA A 1 74 ? 25.379 -3.489 -22.328 1.00 88.25 74 ALA A CA 1
ATOM 570 C C . ALA A 1 74 ? 25.153 -3.173 -20.839 1.00 88.25 74 ALA A C 1
ATOM 572 O O . ALA A 1 74 ? 24.254 -2.424 -20.445 1.00 88.25 74 ALA A O 1
ATOM 573 N N . THR A 1 75 ? 26.015 -3.743 -20.010 1.00 92.25 75 THR A N 1
ATOM 574 C CA . THR A 1 75 ? 26.005 -3.639 -18.551 1.00 92.25 75 THR A CA 1
ATOM 575 C C . THR A 1 75 ? 26.524 -2.282 -18.060 1.00 92.25 75 THR A C 1
ATOM 577 O O . THR A 1 75 ? 27.198 -1.536 -18.777 1.00 92.25 75 THR A O 1
ATOM 580 N N . VAL A 1 76 ? 26.252 -1.947 -16.791 1.00 92.94 76 VAL A N 1
ATOM 581 C CA . VAL A 1 76 ? 26.740 -0.698 -16.170 1.00 92.94 76 VAL A CA 1
ATOM 582 C C . VAL A 1 76 ? 28.270 -0.642 -16.178 1.00 92.94 76 VAL A C 1
ATOM 584 O O . VAL A 1 76 ? 28.853 0.431 -16.306 1.00 92.94 76 VAL A O 1
ATOM 587 N N . GLU A 1 77 ? 28.923 -1.788 -16.057 1.00 94.62 77 GLU A N 1
ATOM 588 C CA . GLU A 1 77 ? 30.361 -2.011 -16.073 1.00 94.62 77 GLU A CA 1
ATOM 589 C C . GLU A 1 77 ? 30.948 -1.677 -17.441 1.00 94.62 77 GLU A C 1
ATOM 591 O O . GLU A 1 77 ? 31.900 -0.899 -17.526 1.00 94.62 77 GLU A O 1
ATOM 596 N N . GLU A 1 78 ? 30.347 -2.215 -18.502 1.00 94.12 78 GLU A N 1
ATOM 597 C CA . GLU A 1 78 ? 30.755 -1.963 -19.884 1.00 94.12 78 GLU A CA 1
ATOM 598 C C . GLU A 1 78 ? 30.604 -0.481 -20.230 1.00 94.12 78 GLU A C 1
ATOM 600 O O . GLU A 1 78 ? 31.566 0.152 -20.674 1.00 94.12 78 GLU A O 1
ATOM 605 N N . ILE A 1 79 ? 29.449 0.113 -19.912 1.00 96.50 79 ILE A N 1
ATOM 606 C CA . ILE A 1 79 ? 29.208 1.545 -20.122 1.00 96.50 79 ILE A CA 1
ATOM 607 C C . ILE A 1 79 ? 30.160 2.401 -19.276 1.00 96.50 79 ILE A C 1
ATOM 609 O O . ILE A 1 79 ? 30.703 3.396 -19.757 1.00 96.50 79 ILE A O 1
ATOM 613 N N . THR A 1 80 ? 30.429 2.015 -18.027 1.00 94.44 80 THR A N 1
ATOM 614 C CA . THR A 1 80 ? 31.364 2.741 -17.155 1.00 94.44 80 THR A CA 1
ATOM 615 C C . THR A 1 80 ? 32.772 2.725 -17.731 1.00 94.44 80 THR A C 1
ATOM 617 O O . THR A 1 80 ? 33.411 3.775 -17.783 1.00 94.44 80 THR A O 1
ATOM 620 N N . ARG A 1 81 ? 33.251 1.573 -18.210 1.00 94.56 81 ARG A N 1
ATOM 621 C CA . ARG A 1 81 ? 34.574 1.465 -18.828 1.00 94.56 81 ARG A CA 1
ATOM 622 C C . ARG A 1 81 ? 34.685 2.330 -20.082 1.00 94.56 81 ARG A C 1
ATOM 624 O O . ARG A 1 81 ? 35.702 2.996 -20.243 1.00 94.56 81 ARG A O 1
ATOM 631 N N . ILE A 1 82 ? 33.653 2.355 -20.926 1.00 92.81 82 ILE A N 1
ATOM 632 C CA . ILE A 1 82 ? 33.614 3.172 -22.149 1.00 92.81 82 ILE A CA 1
ATOM 633 C C . ILE A 1 82 ? 33.676 4.664 -21.814 1.00 92.81 82 ILE A C 1
ATOM 635 O O . ILE A 1 82 ? 34.490 5.397 -22.369 1.00 92.81 82 ILE A O 1
ATOM 639 N N . ILE A 1 83 ? 32.840 5.113 -20.878 1.00 92.00 83 ILE A N 1
ATOM 640 C CA . ILE A 1 83 ? 32.702 6.537 -20.558 1.00 92.00 83 ILE A CA 1
ATOM 641 C C . ILE A 1 83 ? 33.883 7.062 -19.740 1.00 92.00 83 ILE A C 1
ATOM 643 O O . ILE A 1 83 ? 34.303 8.203 -19.910 1.00 92.00 83 ILE A O 1
ATOM 647 N N . ASN A 1 84 ? 34.400 6.253 -18.819 1.00 90.12 84 ASN A N 1
ATOM 648 C CA . ASN A 1 84 ? 35.361 6.694 -17.813 1.00 90.12 84 ASN A CA 1
ATOM 649 C C . ASN A 1 84 ? 36.786 6.169 -18.060 1.00 90.12 84 ASN A C 1
ATOM 651 O O . ASN A 1 84 ? 37.703 6.522 -17.324 1.00 90.12 84 ASN A O 1
ATOM 655 N N . GLY A 1 85 ? 36.982 5.291 -19.048 1.00 88.62 85 GLY A N 1
ATOM 656 C CA . GLY A 1 85 ? 38.267 4.635 -19.311 1.00 88.62 85 GLY A CA 1
ATOM 657 C C . GLY A 1 85 ? 38.689 3.620 -18.238 1.00 88.62 85 GLY A C 1
ATOM 658 O O . GLY A 1 85 ? 39.822 3.150 -18.251 1.00 88.62 85 GLY A O 1
ATOM 659 N N . GLY A 1 86 ? 37.799 3.281 -17.300 1.00 91.56 86 GLY A N 1
ATOM 660 C CA . GLY A 1 86 ? 38.057 2.399 -16.160 1.00 91.56 86 GLY A CA 1
ATOM 661 C C . GLY A 1 86 ? 36.887 2.392 -15.172 1.00 91.56 86 GLY A C 1
ATOM 662 O O . GLY A 1 86 ? 35.885 3.068 -15.391 1.00 91.56 86 GLY A O 1
ATOM 663 N N . TYR A 1 87 ? 37.010 1.668 -14.060 1.00 93.12 87 TYR A N 1
ATOM 664 C CA . TYR A 1 87 ? 35.886 1.369 -13.153 1.00 93.12 87 TYR A CA 1
ATOM 665 C C . TYR A 1 87 ? 35.756 2.302 -11.936 1.00 93.12 87 TYR A C 1
ATOM 667 O O . TYR A 1 87 ? 35.092 1.965 -10.954 1.00 93.12 87 TYR A O 1
ATOM 675 N N . ASN A 1 88 ? 36.370 3.489 -11.970 1.00 89.62 88 ASN A N 1
ATOM 676 C CA . ASN A 1 88 ? 36.280 4.428 -10.849 1.00 89.62 88 ASN A CA 1
ATOM 677 C C . ASN A 1 88 ? 34.814 4.811 -10.565 1.00 89.62 88 ASN A C 1
ATOM 679 O O . ASN A 1 88 ? 34.061 5.204 -11.462 1.00 89.62 88 ASN A O 1
ATOM 683 N N . ALA A 1 89 ? 34.429 4.705 -9.289 1.00 90.19 89 ALA A N 1
ATOM 684 C CA . ALA A 1 89 ? 33.071 4.928 -8.786 1.00 90.19 89 ALA A CA 1
ATOM 685 C C . ALA A 1 89 ? 31.982 4.004 -9.383 1.00 90.19 89 ALA A C 1
ATOM 687 O O . ALA A 1 89 ? 30.807 4.379 -9.390 1.00 90.19 89 ALA A O 1
ATOM 688 N N . LEU A 1 90 ? 32.343 2.799 -9.848 1.00 91.19 90 LEU A N 1
ATOM 689 C CA . LEU A 1 90 ? 31.400 1.824 -10.413 1.00 91.19 90 LEU A CA 1
ATOM 690 C C . LEU A 1 90 ? 30.210 1.524 -9.484 1.00 91.19 90 LEU A C 1
ATOM 692 O O . LEU A 1 90 ? 29.073 1.582 -9.939 1.00 91.19 90 LEU A O 1
ATOM 696 N N . GLU A 1 91 ? 30.430 1.305 -8.183 1.00 84.75 91 GLU A N 1
ATOM 697 C CA . GLU A 1 91 ? 29.332 1.030 -7.234 1.00 84.75 91 GLU A CA 1
ATOM 698 C C . GLU A 1 91 ? 28.319 2.175 -7.132 1.00 84.75 91 GLU A C 1
ATOM 700 O O . GLU A 1 91 ? 27.104 1.959 -7.086 1.00 84.75 91 GLU A O 1
ATOM 705 N N . LYS A 1 92 ? 28.800 3.423 -7.176 1.00 87.50 92 LYS A N 1
ATOM 706 C CA . LYS A 1 92 ? 27.924 4.600 -7.179 1.00 87.50 92 LYS A CA 1
ATOM 707 C C . LYS A 1 92 ? 27.080 4.645 -8.456 1.00 87.50 92 LYS A C 1
ATOM 709 O O . LYS A 1 92 ? 25.902 4.992 -8.392 1.00 87.50 92 LYS A O 1
ATOM 714 N N . ARG A 1 93 ? 27.656 4.261 -9.601 1.00 93.56 93 ARG A N 1
ATOM 715 C CA . ARG A 1 93 ? 26.951 4.169 -10.891 1.00 93.56 93 ARG A CA 1
ATOM 716 C C . ARG A 1 93 ? 25.939 3.022 -10.902 1.00 93.56 93 ARG A C 1
ATOM 718 O O . ARG A 1 93 ? 24.812 3.250 -11.327 1.00 93.56 93 ARG A O 1
ATOM 725 N N . ARG A 1 94 ? 26.284 1.846 -10.360 1.00 87.81 94 ARG A N 1
ATOM 726 C CA . ARG A 1 94 ? 25.350 0.720 -10.153 1.00 87.81 94 ARG A CA 1
ATOM 727 C C . ARG A 1 94 ? 24.153 1.157 -9.313 1.00 87.81 94 ARG A C 1
ATOM 729 O O . ARG A 1 94 ? 23.016 0.989 -9.736 1.00 87.81 94 ARG A O 1
ATOM 736 N N . SER A 1 95 ? 24.408 1.794 -8.173 1.00 80.50 95 SER A N 1
ATOM 737 C CA . SER A 1 95 ? 23.364 2.279 -7.261 1.00 80.50 95 SER A CA 1
ATOM 738 C C . SER A 1 95 ? 22.449 3.314 -7.926 1.00 80.50 95 SER A C 1
ATOM 740 O O . SER A 1 95 ? 21.226 3.225 -7.828 1.00 80.50 95 SER A O 1
ATOM 742 N N . ALA A 1 96 ? 23.028 4.275 -8.654 1.00 83.81 96 ALA A N 1
ATOM 743 C CA . ALA A 1 96 ? 22.266 5.276 -9.396 1.00 83.81 96 ALA A CA 1
ATOM 744 C C . ALA A 1 96 ? 21.436 4.654 -10.530 1.00 83.81 96 ALA A C 1
ATOM 746 O O . ALA A 1 96 ? 20.268 5.006 -10.684 1.00 83.81 96 ALA A O 1
ATOM 747 N N . TYR A 1 97 ? 22.003 3.702 -11.278 1.00 87.38 97 TYR A N 1
ATOM 748 C CA . TYR A 1 97 ? 21.295 2.973 -12.329 1.00 87.38 97 TYR A CA 1
ATOM 749 C C . TYR A 1 97 ? 20.132 2.156 -11.766 1.00 87.38 97 TYR A C 1
ATOM 751 O O . TYR A 1 97 ? 19.035 2.245 -12.298 1.00 87.38 97 TYR A O 1
ATOM 759 N N . GLN A 1 98 ? 20.319 1.427 -10.661 1.00 77.75 98 GLN A N 1
ATOM 760 C CA . GLN A 1 98 ? 19.229 0.673 -10.032 1.00 77.75 98 GLN A CA 1
ATOM 761 C C . GLN A 1 98 ? 18.105 1.592 -9.545 1.00 77.75 98 GLN A C 1
ATOM 763 O O . GLN A 1 98 ? 16.929 1.296 -9.749 1.00 77.75 98 GLN A O 1
ATOM 768 N N . ARG A 1 99 ? 18.449 2.752 -8.972 1.00 78.75 99 ARG A N 1
ATOM 769 C CA . ARG A 1 99 ? 17.457 3.768 -8.600 1.00 78.75 99 ARG A CA 1
ATOM 770 C C . ARG A 1 99 ? 16.719 4.304 -9.827 1.00 78.75 99 ARG A C 1
ATOM 772 O O . ARG A 1 99 ? 15.495 4.336 -9.813 1.00 78.75 99 ARG A O 1
ATOM 779 N N . ALA A 1 100 ? 17.425 4.676 -10.893 1.00 79.31 100 ALA A N 1
ATOM 780 C CA . ALA A 1 100 ? 16.800 5.131 -12.134 1.00 79.31 100 ALA A CA 1
ATOM 781 C C . ALA A 1 100 ? 15.896 4.042 -12.733 1.00 79.31 100 ALA A C 1
ATOM 783 O O . ALA A 1 100 ? 14.740 4.308 -13.037 1.00 79.31 100 ALA A O 1
ATOM 784 N N . LYS A 1 101 ? 16.373 2.796 -12.800 1.00 74.25 101 LYS A N 1
ATOM 785 C CA . LYS A 1 101 ? 15.600 1.636 -13.243 1.00 74.25 101 LYS A CA 1
ATOM 786 C C . LYS A 1 101 ? 14.347 1.439 -12.396 1.00 74.25 101 LYS A C 1
ATOM 788 O O . LYS A 1 101 ? 13.301 1.194 -12.963 1.00 74.25 101 LYS A O 1
ATOM 793 N N . SER A 1 102 ? 14.389 1.617 -11.075 1.00 66.06 102 SER A N 1
ATOM 794 C CA . SER A 1 102 ? 13.174 1.538 -10.245 1.00 66.06 102 SER A CA 1
ATOM 795 C C . SER A 1 102 ? 12.128 2.615 -10.567 1.00 66.06 102 SER A C 1
ATOM 797 O O . SER A 1 102 ? 10.941 2.350 -10.404 1.00 66.06 102 SER A O 1
ATOM 799 N N . ILE A 1 103 ? 12.554 3.786 -11.061 1.00 70.44 103 ILE A N 1
ATOM 800 C CA . ILE A 1 103 ? 11.693 4.925 -11.432 1.00 70.44 103 ILE A CA 1
ATOM 801 C C . ILE A 1 103 ? 11.167 4.787 -12.870 1.00 70.44 103 ILE A C 1
ATOM 803 O O . ILE A 1 103 ? 10.016 5.100 -13.145 1.00 70.44 103 ILE A O 1
ATOM 807 N N . PHE A 1 104 ? 11.997 4.310 -13.799 1.00 65.38 104 PHE A N 1
ATOM 808 C CA . PHE A 1 104 ? 11.616 4.164 -15.209 1.00 65.38 104 PHE A CA 1
ATOM 809 C C . PHE A 1 104 ? 10.976 2.800 -15.514 1.00 65.38 104 PHE A C 1
ATOM 811 O O . PHE A 1 104 ? 10.117 2.709 -16.382 1.00 65.38 104 PHE A O 1
ATOM 818 N N . ASN A 1 105 ? 11.286 1.744 -14.752 1.00 55.81 105 ASN A N 1
ATOM 819 C CA . ASN A 1 105 ? 10.525 0.487 -14.792 1.00 55.81 105 ASN A CA 1
ATOM 820 C C . ASN A 1 105 ? 9.199 0.582 -14.029 1.00 55.81 105 ASN A C 1
ATOM 822 O O . ASN A 1 105 ? 8.364 -0.303 -14.181 1.00 55.81 105 ASN A O 1
ATOM 826 N N . SER A 1 106 ? 8.956 1.640 -13.246 1.00 48.22 106 SER A N 1
ATOM 827 C CA . SER A 1 106 ? 7.595 1.951 -12.786 1.00 48.22 106 SER A CA 1
ATOM 828 C C . SER A 1 106 ? 6.720 2.550 -13.901 1.00 48.22 106 SER A C 1
ATOM 830 O O . SER A 1 106 ? 5.551 2.834 -13.656 1.00 48.22 106 SER A O 1
ATOM 832 N N . SER A 1 107 ? 7.244 2.691 -15.130 1.00 42.19 107 SER A N 1
ATOM 833 C CA . SER A 1 107 ? 6.529 3.233 -16.295 1.00 42.19 107 SER A CA 1
ATOM 834 C C . SER A 1 107 ? 6.020 2.192 -17.310 1.00 42.19 107 SER A C 1
ATOM 836 O O . SER A 1 107 ? 5.288 2.581 -18.213 1.00 42.19 107 SER A O 1
ATOM 838 N N . ASN A 1 108 ? 6.290 0.886 -17.161 1.00 46.62 108 ASN A N 1
ATOM 839 C CA . ASN A 1 108 ? 5.615 -0.152 -17.965 1.00 46.62 108 ASN A CA 1
ATOM 840 C C . ASN A 1 108 ? 4.379 -0.696 -17.233 1.00 46.62 108 ASN A C 1
ATOM 842 O O . ASN A 1 108 ? 4.295 -1.865 -16.871 1.00 46.62 108 ASN A O 1
ATOM 846 N N . ILE A 1 109 ? 3.372 0.162 -17.063 1.00 49.00 109 ILE A N 1
ATOM 847 C CA . ILE A 1 109 ? 2.006 -0.251 -16.690 1.00 49.00 109 ILE A CA 1
ATOM 848 C C . ILE A 1 109 ? 1.323 -1.118 -17.776 1.00 49.00 109 ILE A C 1
ATOM 850 O O . ILE A 1 109 ? 0.211 -1.590 -17.562 1.00 49.00 109 ILE A O 1
ATOM 854 N N . TYR A 1 110 ? 1.993 -1.344 -18.916 1.00 47.38 110 TYR A N 1
ATOM 855 C CA . TYR A 1 110 ? 1.516 -2.127 -20.062 1.00 47.38 110 TYR A CA 1
ATOM 856 C C . TYR A 1 110 ? 1.981 -3.598 -20.090 1.00 47.38 110 TYR A C 1
ATOM 858 O O . TYR A 1 110 ? 1.408 -4.369 -20.848 1.00 47.38 110 TYR A O 1
ATOM 866 N N . ASP A 1 111 ? 2.939 -4.019 -19.250 1.00 64.69 111 ASP A N 1
ATOM 867 C CA . ASP A 1 111 ? 3.397 -5.428 -19.172 1.00 64.69 111 ASP A CA 1
ATOM 868 C C . ASP A 1 111 ? 2.700 -6.216 -18.045 1.00 64.69 111 ASP A C 1
ATOM 870 O O . ASP A 1 111 ? 3.223 -7.196 -17.509 1.00 64.69 111 ASP A O 1
ATOM 874 N N . SER A 1 112 ? 1.517 -5.762 -17.630 1.00 77.62 112 SER A N 1
ATOM 875 C CA . SER A 1 112 ? 0.752 -6.438 -16.589 1.00 77.62 112 SER A CA 1
ATOM 876 C C . SER A 1 112 ? 0.190 -7.763 -17.098 1.00 77.62 112 SER A C 1
ATOM 878 O O . SER A 1 112 ? -0.403 -7.825 -18.171 1.00 77.62 112 SER A O 1
ATOM 880 N N . LEU A 1 113 ? 0.302 -8.827 -16.301 1.00 85.25 113 LEU A N 1
ATOM 881 C CA . LEU A 1 113 ? -0.342 -10.112 -16.601 1.00 85.25 113 LEU A CA 1
ATOM 882 C C . LEU A 1 113 ? -1.869 -10.086 -16.429 1.00 85.25 113 LEU A C 1
ATOM 884 O O . LEU A 1 113 ? -2.531 -11.079 -16.746 1.00 85.25 113 LEU A O 1
ATOM 888 N N . SER A 1 114 ? -2.406 -9.004 -15.869 1.00 89.31 114 SER A N 1
ATOM 889 C CA . SER A 1 114 ? -3.826 -8.806 -15.598 1.00 89.31 114 SER A CA 1
ATOM 890 C C . SER A 1 114 ? -4.458 -7.798 -16.551 1.00 89.31 114 SER A C 1
ATOM 892 O O . SER A 1 114 ? -3.831 -6.798 -16.890 1.00 89.31 114 SER A O 1
ATOM 894 N N . ASP A 1 115 ? -5.748 -7.978 -16.816 1.00 90.19 115 ASP A N 1
ATOM 895 C CA . ASP A 1 115 ? -6.603 -7.044 -17.557 1.00 90.19 115 ASP A CA 1
ATOM 896 C C . ASP A 1 115 ? -7.157 -5.916 -16.662 1.00 90.19 115 ASP A C 1
ATOM 898 O O . ASP A 1 115 ? -7.872 -5.029 -17.128 1.00 90.19 115 ASP A O 1
ATOM 902 N N . THR A 1 116 ? -6.877 -5.947 -15.353 1.00 90.06 116 THR A N 1
ATOM 903 C CA . THR A 1 116 ? -7.266 -4.876 -14.428 1.00 90.06 116 THR A CA 1
ATOM 904 C C . THR A 1 116 ? -6.585 -3.566 -14.826 1.00 90.06 116 THR A C 1
ATOM 906 O O . THR A 1 116 ? -5.359 -3.471 -14.850 1.00 90.06 116 THR A O 1
ATOM 909 N N . GLY A 1 117 ? -7.386 -2.530 -15.084 1.00 84.94 117 GLY A N 1
ATOM 910 C CA . GLY A 1 117 ? -6.886 -1.195 -15.401 1.00 84.94 117 GLY A CA 1
ATOM 911 C C . GLY A 1 117 ? -6.173 -0.539 -14.216 1.00 84.94 117 GLY A C 1
ATOM 912 O O . GLY A 1 117 ? -6.657 -0.570 -13.081 1.00 84.94 117 GLY A O 1
ATOM 913 N N . TYR A 1 118 ? -5.026 0.081 -14.486 1.00 84.38 118 TYR A N 1
ATOM 914 C CA . TYR A 1 118 ? -4.340 0.933 -13.519 1.00 84.38 118 TYR A CA 1
ATOM 915 C C . TYR A 1 118 ? -4.970 2.330 -13.525 1.00 84.38 118 TYR A C 1
ATOM 917 O O . TYR A 1 118 ? -5.109 2.946 -14.580 1.00 84.38 118 TYR A O 1
ATOM 925 N N . ASN A 1 119 ? -5.338 2.831 -12.348 1.00 79.69 119 ASN A N 1
ATOM 926 C CA . ASN A 1 119 ? -5.925 4.148 -12.147 1.00 79.69 119 ASN A CA 1
ATOM 927 C C . ASN A 1 119 ? -5.084 4.951 -11.131 1.00 79.69 119 ASN A C 1
ATOM 929 O O . ASN A 1 119 ? -5.231 4.732 -9.926 1.00 79.69 119 ASN A O 1
ATOM 933 N N . PRO A 1 120 ? -4.247 5.906 -11.584 1.00 74.50 120 PRO A N 1
ATOM 934 C CA . PRO A 1 120 ? -3.422 6.752 -10.716 1.00 74.50 120 PRO A CA 1
ATOM 935 C C . PRO A 1 120 ? -4.219 7.770 -9.873 1.00 74.50 120 PRO A C 1
ATOM 937 O O . PRO A 1 120 ? -3.647 8.400 -8.986 1.00 74.50 120 PRO A O 1
ATOM 940 N N . ASP A 1 121 ? -5.526 7.903 -10.091 1.00 75.50 121 ASP A N 1
ATOM 941 C CA . ASP A 1 121 ? -6.406 8.771 -9.297 1.00 75.50 121 ASP A CA 1
ATOM 942 C C . ASP A 1 121 ? -7.266 7.983 -8.295 1.00 75.50 121 ASP A C 1
ATOM 944 O O . ASP A 1 121 ? -8.038 8.560 -7.522 1.00 75.50 121 ASP A O 1
ATOM 948 N N . SER A 1 122 ? -7.140 6.652 -8.287 1.00 77.50 122 SER A N 1
ATOM 949 C CA . SER A 1 122 ? -7.833 5.779 -7.344 1.00 77.50 122 SER A CA 1
ATOM 950 C C . SER A 1 122 ? -7.457 6.119 -5.901 1.00 77.50 122 SER A C 1
ATOM 952 O O . SER A 1 122 ? -6.280 6.164 -5.544 1.00 77.50 122 SER A O 1
ATOM 954 N N . LYS A 1 123 ? -8.469 6.260 -5.039 1.00 78.88 123 LYS A N 1
ATOM 955 C CA . LYS A 1 123 ? -8.292 6.468 -3.597 1.00 78.88 123 LYS A CA 1
ATOM 956 C C . LYS A 1 123 ? -8.436 5.151 -2.854 1.00 78.88 123 LYS A C 1
ATOM 958 O O . LYS A 1 123 ? -9.398 4.420 -3.078 1.00 78.88 123 LYS A O 1
ATOM 963 N N . VAL A 1 124 ? -7.503 4.869 -1.951 1.00 82.12 124 VAL A N 1
ATOM 964 C CA . VAL A 1 124 ? -7.579 3.684 -1.088 1.00 82.12 124 VAL A CA 1
ATOM 965 C C . VAL A 1 124 ? -8.778 3.818 -0.148 1.00 82.12 124 VAL A C 1
ATOM 967 O O . VAL A 1 124 ? -8.947 4.855 0.492 1.00 82.12 124 VAL A O 1
ATOM 970 N N . SER A 1 125 ? -9.615 2.782 -0.067 1.00 82.75 125 SER A N 1
ATOM 971 C CA . SER A 1 125 ? -10.732 2.769 0.879 1.00 82.75 125 SER A CA 1
ATOM 972 C C . SER A 1 125 ? -10.278 2.379 2.283 1.00 82.75 125 SER A C 1
ATOM 974 O O . SER A 1 125 ? -9.213 1.791 2.488 1.00 82.75 125 SER A O 1
ATOM 976 N N . ASP A 1 126 ? -11.156 2.620 3.251 1.00 82.94 126 ASP A N 1
ATOM 977 C CA . ASP A 1 126 ? -11.056 1.982 4.556 1.00 82.94 126 ASP A CA 1
ATOM 978 C C . ASP A 1 126 ? -11.173 0.445 4.436 1.00 82.94 126 ASP A C 1
ATOM 980 O O . ASP A 1 126 ? -11.665 -0.085 3.429 1.00 82.94 126 ASP A O 1
ATOM 984 N N . TRP A 1 127 ? -10.694 -0.271 5.457 1.00 85.75 127 TRP A N 1
ATOM 985 C CA . TRP A 1 127 ? -10.847 -1.722 5.559 1.00 85.75 127 TRP A CA 1
ATOM 986 C C . TRP A 1 127 ? -12.284 -2.093 5.923 1.00 85.75 127 TRP A C 1
ATOM 988 O O . TRP A 1 127 ? -12.887 -1.483 6.801 1.00 85.75 127 TRP A O 1
ATOM 998 N N . MET A 1 128 ? -12.808 -3.121 5.266 1.00 87.00 128 MET A N 1
ATOM 999 C CA . MET A 1 128 ? -14.163 -3.652 5.397 1.00 87.00 128 MET A CA 1
ATOM 1000 C C . MET A 1 128 ? -14.117 -5.164 5.622 1.00 87.00 128 MET A C 1
ATOM 1002 O O . MET A 1 128 ? -13.097 -5.800 5.354 1.00 87.00 128 MET A O 1
ATOM 1006 N N . LYS A 1 129 ? -15.227 -5.751 6.078 1.00 87.94 129 LYS A N 1
ATOM 1007 C CA . LYS A 1 129 ? -15.362 -7.202 6.259 1.00 87.94 129 LYS A CA 1
ATOM 1008 C C . LYS A 1 129 ? -16.493 -7.768 5.406 1.00 87.94 129 LYS A C 1
ATOM 1010 O O . LYS A 1 129 ? -17.544 -7.142 5.285 1.00 87.94 129 LYS A O 1
ATOM 1015 N N . THR A 1 130 ? -16.276 -8.931 4.800 1.00 85.56 130 THR A N 1
ATOM 1016 C CA . THR A 1 130 ? -17.346 -9.715 4.167 1.00 85.56 130 THR A CA 1
ATOM 1017 C C . THR A 1 130 ? -18.140 -10.486 5.222 1.00 85.56 130 THR A C 1
ATOM 1019 O O . THR A 1 130 ? -17.656 -10.714 6.332 1.00 85.56 130 THR A O 1
ATOM 1022 N N . ASP A 1 131 ? -19.322 -10.980 4.846 1.00 82.44 131 ASP A N 1
ATOM 1023 C CA . ASP A 1 131 ? -20.132 -11.856 5.707 1.00 82.44 131 ASP A CA 1
ATOM 1024 C C . ASP A 1 131 ? -19.412 -13.176 6.042 1.00 82.44 131 ASP A C 1
ATOM 1026 O O . ASP A 1 131 ? -19.617 -13.749 7.109 1.00 82.44 131 ASP A O 1
ATOM 1030 N N . SER A 1 132 ? -18.518 -13.634 5.158 1.00 84.31 132 SER A N 1
ATOM 1031 C CA . SER A 1 132 ? -17.644 -14.794 5.384 1.00 84.31 132 SER A CA 1
ATOM 1032 C C . SER A 1 132 ? -16.452 -14.507 6.307 1.00 84.31 132 SER A C 1
ATOM 1034 O O . SER A 1 132 ? -15.682 -15.412 6.605 1.00 84.31 132 SER A O 1
ATOM 1036 N N . GLY A 1 133 ? -16.281 -13.264 6.767 1.00 86.44 133 GLY A N 1
ATOM 1037 C CA . GLY A 1 133 ? -15.218 -12.876 7.690 1.00 86.44 133 GLY A CA 1
ATOM 1038 C C . GLY A 1 133 ? -13.909 -12.426 7.034 1.00 86.44 133 GLY A C 1
ATOM 1039 O O . GLY A 1 133 ? -12.975 -12.086 7.759 1.00 86.44 133 GLY A O 1
ATOM 1040 N N . VAL A 1 134 ? -13.845 -12.350 5.703 1.00 91.25 134 VAL A N 1
ATOM 1041 C CA . VAL A 1 134 ? -12.664 -11.878 4.965 1.00 91.25 134 VAL A CA 1
ATOM 1042 C C . VAL A 1 134 ? -12.545 -10.361 5.088 1.00 91.25 134 VAL A C 1
ATOM 1044 O O . VAL A 1 134 ? -13.480 -9.622 4.770 1.00 91.25 134 VAL A O 1
ATOM 1047 N N . THR A 1 135 ? -11.376 -9.881 5.505 1.00 92.94 135 THR A N 1
ATOM 1048 C CA . THR A 1 135 ? -11.076 -8.447 5.584 1.00 92.94 135 THR A CA 1
ATOM 1049 C C . THR A 1 135 ? -10.557 -7.954 4.236 1.00 92.94 135 THR A C 1
ATOM 1051 O O . THR A 1 135 ? -9.681 -8.582 3.645 1.00 92.94 135 THR A O 1
ATOM 1054 N N . PHE A 1 136 ? -11.063 -6.833 3.721 1.00 93.06 136 PHE A N 1
ATOM 1055 C CA . PHE A 1 136 ? -10.678 -6.312 2.408 1.00 93.06 136 PHE A CA 1
ATOM 1056 C C . PHE A 1 136 ? -10.764 -4.792 2.300 1.00 93.06 136 PHE A C 1
ATOM 1058 O O . PHE A 1 136 ? -11.429 -4.134 3.093 1.00 93.06 136 PHE A O 1
ATOM 1065 N N . ARG A 1 137 ? -10.107 -4.224 1.290 1.00 90.50 137 ARG A N 1
ATOM 1066 C CA . ARG A 1 137 ? -10.260 -2.819 0.896 1.00 90.50 137 ARG A CA 1
ATOM 1067 C C . ARG A 1 137 ? -10.050 -2.644 -0.598 1.00 90.50 137 ARG A C 1
ATOM 1069 O O . ARG A 1 137 ? -9.342 -3.434 -1.225 1.00 90.50 137 ARG A O 1
ATOM 1076 N N . TYR A 1 138 ? -10.624 -1.582 -1.147 1.00 89.88 138 TYR A N 1
ATOM 1077 C CA . TYR A 1 138 ? -10.286 -1.116 -2.483 1.00 89.88 138 TYR A CA 1
ATOM 1078 C C . TYR A 1 138 ? -8.912 -0.442 -2.446 1.00 89.88 138 TYR A C 1
ATOM 1080 O O . TYR A 1 138 ? -8.664 0.470 -1.654 1.00 89.88 138 TYR A O 1
ATOM 1088 N N . GLU A 1 139 ? -8.001 -0.930 -3.277 1.00 90.31 139 GLU A N 1
ATOM 1089 C CA . GLU A 1 139 ? -6.646 -0.409 -3.422 1.00 90.31 139 GLU A CA 1
ATOM 1090 C C . GLU A 1 139 ? -6.191 -0.758 -4.835 1.00 90.31 139 GLU A C 1
ATOM 1092 O O . GLU A 1 139 ? -5.893 -1.918 -5.113 1.00 90.31 139 GLU A O 1
ATOM 1097 N N . ASN A 1 140 ? -6.161 0.236 -5.724 1.00 90.38 140 ASN A N 1
ATOM 1098 C CA . ASN A 1 140 ? -5.616 0.058 -7.062 1.00 90.38 140 ASN A CA 1
ATOM 1099 C C . ASN A 1 140 ? -4.110 0.337 -7.071 1.00 90.38 140 ASN A C 1
ATOM 1101 O O . ASN A 1 140 ? -3.640 1.338 -6.522 1.00 90.38 140 ASN A O 1
ATOM 1105 N N . GLY A 1 141 ? -3.340 -0.556 -7.680 1.00 89.75 141 GLY A N 1
ATOM 1106 C CA . GLY A 1 141 ? -1.898 -0.391 -7.764 1.00 89.75 141 GLY A CA 1
ATOM 1107 C C . GLY A 1 141 ? -1.227 -1.468 -8.594 1.00 89.75 141 GLY A C 1
ATOM 1108 O O . GLY A 1 141 ? -1.880 -2.329 -9.180 1.00 89.75 141 GLY A O 1
ATOM 1109 N N . VAL A 1 142 ? 0.104 -1.425 -8.615 1.00 89.94 142 VAL A N 1
ATOM 1110 C CA . VAL A 1 142 ? 0.929 -2.403 -9.331 1.00 89.94 142 VAL A CA 1
ATOM 1111 C C . VAL A 1 142 ? 1.785 -3.179 -8.338 1.00 89.94 142 VAL A C 1
ATOM 1113 O O . VAL A 1 142 ? 2.412 -2.597 -7.448 1.00 89.94 142 VAL A O 1
ATOM 1116 N N . PHE A 1 143 ? 1.805 -4.499 -8.481 1.00 93.19 143 PHE A N 1
ATOM 1117 C CA . PHE A 1 143 ? 2.614 -5.418 -7.694 1.00 93.19 143 PHE A CA 1
ATOM 1118 C C . PHE A 1 143 ? 3.643 -6.112 -8.587 1.00 93.19 143 PHE A C 1
ATOM 1120 O O . PHE A 1 143 ? 3.283 -6.717 -9.592 1.00 93.19 143 PHE A O 1
ATOM 1127 N N . ASN A 1 144 ? 4.915 -6.034 -8.198 1.00 91.75 144 ASN A N 1
ATOM 1128 C CA . ASN A 1 144 ? 6.033 -6.665 -8.899 1.00 91.75 144 ASN A CA 1
ATOM 1129 C C . ASN A 1 144 ? 6.587 -7.796 -8.033 1.00 91.75 144 ASN A C 1
ATOM 1131 O O . ASN A 1 144 ? 7.066 -7.541 -6.925 1.00 91.75 144 ASN A O 1
ATOM 1135 N N . VAL A 1 145 ? 6.545 -9.034 -8.514 1.00 93.25 145 VAL A N 1
ATOM 1136 C CA . VAL A 1 145 ? 6.977 -10.202 -7.737 1.00 93.25 145 VAL A CA 1
ATOM 1137 C C . VAL A 1 145 ? 8.497 -10.196 -7.560 1.00 93.25 145 VAL A C 1
ATOM 1139 O O . VAL A 1 145 ? 9.247 -10.180 -8.534 1.00 93.25 145 VAL A O 1
ATOM 1142 N N . THR A 1 146 ? 8.970 -10.279 -6.314 1.00 92.12 146 THR A N 1
ATOM 1143 C CA . THR A 1 146 ? 10.409 -10.402 -5.992 1.00 92.12 146 THR A CA 1
ATOM 1144 C C . THR A 1 146 ? 10.756 -11.720 -5.306 1.00 92.12 146 THR A C 1
ATOM 1146 O O . THR A 1 146 ? 11.927 -12.105 -5.255 1.00 92.12 146 THR A O 1
ATOM 1149 N N . LYS A 1 147 ? 9.755 -12.443 -4.791 1.00 93.00 147 LYS A N 1
ATOM 1150 C CA . LYS A 1 147 ? 9.938 -13.760 -4.178 1.00 93.00 147 LYS A CA 1
ATOM 1151 C C . LYS A 1 147 ? 10.423 -14.772 -5.220 1.00 93.00 147 LYS A C 1
ATOM 1153 O O . LYS A 1 147 ? 9.748 -15.017 -6.216 1.00 93.00 147 LYS A O 1
ATOM 1158 N N . LYS A 1 148 ? 11.584 -15.386 -4.956 1.00 91.62 148 LYS A N 1
ATOM 1159 C CA . LYS A 1 148 ? 12.268 -16.314 -5.878 1.00 91.62 148 LYS A CA 1
ATOM 1160 C C . LYS A 1 148 ? 11.394 -17.497 -6.304 1.00 91.62 148 LYS A C 1
ATOM 1162 O O . LYS A 1 148 ? 11.361 -17.822 -7.484 1.00 91.62 148 LYS A O 1
ATOM 1167 N N . ASP A 1 149 ? 10.643 -18.076 -5.369 1.00 93.12 149 ASP A N 1
ATOM 1168 C CA . ASP A 1 149 ? 9.784 -19.245 -5.628 1.00 93.12 149 ASP A CA 1
ATOM 1169 C C . ASP A 1 149 ? 8.413 -18.886 -6.226 1.00 93.12 149 ASP A C 1
ATOM 1171 O O . ASP A 1 149 ? 7.538 -19.754 -6.363 1.00 93.12 149 ASP A O 1
ATOM 1175 N N . GLY A 1 150 ? 8.221 -17.605 -6.556 1.00 94.56 150 GLY A N 1
ATOM 1176 C CA . GLY A 1 150 ? 6.977 -17.049 -7.055 1.00 94.56 150 GLY A CA 1
ATOM 1177 C C . GLY A 1 150 ? 5.922 -16.807 -5.975 1.00 94.56 150 GLY A C 1
ATOM 1178 O O . GLY A 1 150 ? 6.159 -16.933 -4.769 1.00 94.56 150 GLY A O 1
ATOM 1179 N N . VAL A 1 151 ? 4.730 -16.450 -6.438 1.00 97.75 151 VAL A N 1
ATOM 1180 C CA . VAL A 1 151 ? 3.548 -16.137 -5.633 1.00 97.75 151 VAL A CA 1
ATOM 1181 C C . VAL A 1 151 ? 2.398 -17.034 -6.074 1.00 97.75 151 VAL A C 1
ATOM 1183 O O . VAL A 1 151 ? 2.066 -17.085 -7.255 1.00 97.75 151 VAL A O 1
ATOM 1186 N N . ALA A 1 152 ? 1.797 -17.753 -5.128 1.00 97.94 152 ALA A N 1
ATOM 1187 C CA . ALA A 1 152 ? 0.670 -18.636 -5.403 1.00 97.94 152 ALA A CA 1
ATOM 1188 C C . ALA A 1 152 ? -0.605 -17.833 -5.705 1.00 97.94 152 ALA A C 1
ATOM 1190 O O . ALA A 1 152 ? -0.857 -16.799 -5.076 1.00 97.94 152 ALA A O 1
ATOM 1191 N N . VAL A 1 153 ? -1.395 -18.321 -6.665 1.00 98.00 153 VAL A N 1
ATOM 1192 C CA . VAL A 1 153 ? -2.630 -17.691 -7.143 1.00 98.00 153 VAL A CA 1
ATOM 1193 C C . VAL A 1 153 ? -3.806 -18.652 -7.009 1.00 98.00 153 VAL A C 1
ATOM 1195 O O . VAL A 1 153 ? -3.718 -19.817 -7.399 1.00 98.00 153 VAL A O 1
ATOM 1198 N N . TYR A 1 154 ? -4.925 -18.140 -6.507 1.00 98.06 154 TYR A N 1
ATOM 1199 C CA . TYR A 1 154 ? -6.134 -18.889 -6.175 1.00 98.06 154 TYR A CA 1
ATOM 1200 C C . TYR A 1 154 ? -7.390 -18.232 -6.764 1.00 98.06 154 TYR A C 1
ATOM 1202 O O . TYR A 1 154 ? -7.345 -17.121 -7.302 1.00 98.06 154 TYR A O 1
ATOM 1210 N N . GLY A 1 155 ? -8.516 -18.948 -6.683 1.00 96.50 155 GLY A N 1
ATOM 1211 C CA . GLY A 1 155 ? -9.836 -18.470 -7.116 1.00 96.50 155 GLY A CA 1
ATOM 1212 C C . GLY A 1 155 ? -10.606 -17.677 -6.054 1.00 96.50 155 GLY A C 1
ATOM 1213 O O . GLY A 1 155 ? -11.592 -17.030 -6.391 1.00 96.50 155 GLY A O 1
ATOM 1214 N N . TYR A 1 156 ? -10.145 -17.707 -4.805 1.00 95.81 156 TYR A N 1
ATOM 1215 C CA . TYR A 1 156 ? -10.662 -16.957 -3.659 1.00 95.81 156 TYR A CA 1
ATOM 1216 C C . TYR A 1 156 ? -9.474 -16.629 -2.730 1.00 95.81 156 TYR A C 1
ATOM 1218 O O . TYR A 1 156 ? -8.457 -17.322 -2.823 1.00 95.81 156 TYR A O 1
ATOM 1226 N N . PRO A 1 157 ? -9.518 -15.581 -1.881 1.00 95.81 157 PRO A N 1
ATOM 1227 C CA . PRO A 1 157 ? -8.436 -15.286 -0.941 1.00 95.81 157 PRO A CA 1
ATOM 1228 C C . PRO A 1 157 ? -8.499 -16.211 0.289 1.00 95.81 157 PRO A C 1
ATOM 1230 O O . PRO A 1 157 ? -8.608 -15.741 1.417 1.00 95.81 157 PRO A O 1
ATOM 1233 N N . ASP A 1 158 ? -8.461 -17.523 0.070 1.00 93.94 158 ASP A N 1
ATOM 1234 C CA . ASP A 1 158 ? -8.384 -18.567 1.096 1.00 93.94 158 ASP A CA 1
ATOM 1235 C C . ASP A 1 158 ? -7.331 -19.618 0.715 1.00 93.94 158 ASP A C 1
ATOM 1237 O O . ASP A 1 158 ? -6.862 -19.669 -0.428 1.00 93.94 158 ASP A O 1
ATOM 1241 N N . ASN A 1 159 ? -6.923 -20.431 1.690 1.00 91.62 159 ASN A N 1
ATOM 1242 C CA . ASN A 1 159 ? -6.036 -21.577 1.449 1.00 91.62 159 ASN A CA 1
ATOM 1243 C C . ASN A 1 159 ? -6.785 -22.904 1.230 1.00 91.62 159 ASN A C 1
ATOM 1245 O O . ASN A 1 159 ? -6.138 -23.918 0.965 1.00 91.62 159 ASN A O 1
ATOM 1249 N N . ASP A 1 160 ? -8.114 -22.908 1.339 1.00 89.19 160 ASP A N 1
ATOM 1250 C CA . ASP A 1 160 ? -8.942 -24.111 1.200 1.00 89.19 160 ASP A CA 1
ATOM 1251 C C . ASP A 1 160 ? -9.142 -24.500 -0.275 1.00 89.19 160 ASP A C 1
ATOM 1253 O O . ASP A 1 160 ? -9.369 -25.667 -0.612 1.00 89.19 160 ASP A O 1
ATOM 1257 N N . GLY A 1 161 ? -9.034 -23.528 -1.185 1.00 86.44 161 GLY A N 1
ATOM 1258 C CA . GLY A 1 161 ? -9.106 -23.742 -2.622 1.00 86.44 161 GLY A CA 1
ATOM 1259 C C . GLY A 1 161 ? -7.856 -24.384 -3.239 1.00 86.44 161 GLY A C 1
ATOM 1260 O O . GLY A 1 161 ? -6.735 -24.319 -2.737 1.00 86.44 161 GLY A O 1
ATOM 1261 N N . LYS A 1 162 ? -8.023 -24.959 -4.436 1.00 92.69 162 LYS A N 1
ATOM 1262 C CA . LYS A 1 162 ? -6.892 -25.425 -5.251 1.00 92.69 162 LYS A CA 1
ATOM 1263 C C . LYS A 1 162 ? -6.113 -24.230 -5.813 1.00 92.69 162 LYS A C 1
ATOM 1265 O O . LYS A 1 162 ? -6.706 -23.347 -6.436 1.00 92.69 162 LYS A O 1
ATOM 1270 N N . MET A 1 163 ? -4.784 -24.263 -5.692 1.00 95.81 163 MET A N 1
ATOM 1271 C CA . MET A 1 163 ? -3.902 -23.320 -6.390 1.00 95.81 163 MET A CA 1
ATOM 1272 C C . MET A 1 163 ? -4.153 -23.403 -7.904 1.00 95.81 163 MET A C 1
ATOM 1274 O O . MET A 1 163 ? -4.054 -24.477 -8.505 1.00 95.81 163 MET A O 1
ATOM 1278 N N . LEU A 1 164 ? -4.503 -22.270 -8.507 1.00 96.25 164 LEU A N 1
ATOM 1279 C CA . LEU A 1 164 ? -4.855 -22.165 -9.922 1.00 96.25 164 LEU A CA 1
ATOM 1280 C C . LEU A 1 164 ? -3.651 -21.817 -10.795 1.00 96.25 164 LEU A C 1
ATOM 1282 O O . LEU A 1 164 ? -3.584 -22.272 -11.933 1.00 96.25 164 LEU A O 1
ATOM 1286 N N . ASP A 1 165 ? -2.730 -21.005 -10.276 1.00 95.69 165 ASP A N 1
ATOM 1287 C CA . ASP A 1 165 ? -1.552 -20.532 -11.005 1.00 95.69 165 ASP A CA 1
ATOM 1288 C C . ASP A 1 165 ? -0.436 -20.104 -10.029 1.00 95.69 165 ASP A C 1
ATOM 1290 O O . ASP A 1 165 ? -0.612 -20.109 -8.804 1.00 95.69 165 ASP A O 1
ATOM 1294 N N . LYS A 1 166 ? 0.722 -19.721 -10.566 1.00 96.94 166 LYS A N 1
ATOM 1295 C CA . LYS A 1 166 ? 1.844 -19.151 -9.824 1.00 96.94 166 LYS A CA 1
ATOM 1296 C C . LYS A 1 166 ? 2.489 -18.015 -10.621 1.00 96.94 166 LYS A C 1
ATOM 1298 O O . LYS A 1 166 ? 3.093 -18.255 -11.664 1.00 96.94 166 LYS A O 1
ATOM 1303 N N . LEU A 1 167 ? 2.452 -16.803 -10.066 1.00 96.44 167 LEU A N 1
ATOM 1304 C CA . LEU A 1 167 ? 3.222 -15.672 -10.588 1.00 96.44 167 LEU A CA 1
ATOM 1305 C C . LEU A 1 167 ? 4.713 -15.915 -10.338 1.00 96.44 167 LEU A C 1
ATOM 1307 O O . LEU A 1 167 ? 5.108 -16.320 -9.241 1.00 96.44 167 LEU A O 1
ATOM 1311 N N . LYS A 1 168 ? 5.545 -15.667 -11.339 1.00 95.19 168 LYS A N 1
ATOM 1312 C CA . LYS A 1 168 ? 6.996 -15.861 -11.324 1.00 95.19 168 LYS A CA 1
ATOM 1313 C C . LYS A 1 168 ? 7.709 -14.592 -10.872 1.00 95.19 168 LYS A C 1
ATOM 1315 O O . LYS A 1 168 ? 7.147 -13.504 -10.864 1.00 95.19 168 LYS A O 1
ATOM 1320 N N . VAL A 1 169 ? 8.976 -14.730 -10.485 1.00 90.75 169 VAL A N 1
ATOM 1321 C CA . VAL A 1 169 ? 9.826 -13.570 -10.188 1.00 90.75 169 VAL A CA 1
ATOM 1322 C C . VAL A 1 169 ? 9.881 -12.626 -11.396 1.00 90.75 169 VAL A C 1
ATOM 1324 O O . VAL A 1 169 ? 10.044 -13.081 -12.525 1.00 90.75 169 VAL A O 1
ATOM 1327 N N . ASN A 1 170 ? 9.775 -11.321 -11.137 1.00 86.31 170 ASN A N 1
ATOM 1328 C CA . ASN A 1 170 ? 9.642 -10.238 -12.119 1.00 86.31 170 ASN A CA 1
ATOM 1329 C C . ASN A 1 170 ? 8.298 -10.156 -12.859 1.00 86.31 170 ASN A C 1
ATOM 1331 O O . ASN A 1 170 ? 8.145 -9.241 -13.665 1.00 86.31 170 ASN A O 1
ATOM 1335 N N . ASP A 1 171 ? 7.328 -11.032 -12.577 1.00 92.44 171 ASP A N 1
ATOM 1336 C CA . ASP A 1 171 ? 5.968 -10.820 -13.070 1.00 92.44 171 ASP A CA 1
ATOM 1337 C C . ASP A 1 171 ? 5.371 -9.558 -12.435 1.00 92.44 171 ASP A C 1
ATOM 1339 O O . ASP A 1 171 ? 5.565 -9.274 -11.244 1.00 92.44 171 ASP A O 1
ATOM 1343 N N . THR A 1 172 ? 4.596 -8.837 -13.240 1.00 92.12 172 THR A N 1
ATOM 1344 C CA . THR A 1 172 ? 3.905 -7.609 -12.852 1.00 92.12 172 THR A CA 1
ATOM 1345 C C . THR A 1 172 ? 2.401 -7.826 -12.935 1.00 92.12 172 THR A C 1
ATOM 1347 O O . THR A 1 172 ? 1.892 -8.358 -13.921 1.00 92.12 172 THR A O 1
ATOM 1350 N N . VAL A 1 173 ? 1.676 -7.420 -11.892 1.00 93.31 173 VAL A N 1
ATOM 1351 C CA . VAL A 1 173 ? 0.214 -7.525 -11.815 1.00 93.31 173 VAL A CA 1
ATOM 1352 C C . VAL A 1 173 ? -0.377 -6.200 -11.361 1.00 93.31 173 VAL A C 1
ATOM 1354 O O . VAL A 1 173 ? 0.026 -5.645 -10.336 1.00 93.31 173 VAL A O 1
ATOM 1357 N N . THR A 1 174 ? -1.370 -5.719 -12.097 1.00 93.25 174 THR A N 1
ATOM 1358 C CA . THR A 1 174 ? -2.203 -4.589 -11.701 1.00 93.25 174 THR A CA 1
ATOM 1359 C C . THR A 1 174 ? -3.372 -5.145 -10.905 1.00 93.25 174 THR A C 1
ATOM 1361 O O . THR A 1 174 ? -4.052 -6.068 -11.342 1.00 93.25 174 THR A O 1
ATOM 1364 N N . TYR A 1 175 ? -3.601 -4.620 -9.710 1.00 95.19 175 TYR A N 1
ATOM 1365 C CA . TYR A 1 175 ? -4.644 -5.105 -8.811 1.00 95.19 175 TYR A CA 1
ATOM 1366 C C . TYR A 1 175 ? -5.598 -3.977 -8.432 1.00 95.19 175 TYR A C 1
ATOM 1368 O O . TYR A 1 175 ? -5.257 -2.804 -8.562 1.00 95.19 175 TYR A O 1
ATOM 1376 N N . ASP A 1 176 ? -6.803 -4.335 -7.995 1.00 93.75 176 ASP A N 1
ATOM 1377 C CA . ASP A 1 176 ? -7.878 -3.404 -7.622 1.00 93.75 176 ASP A CA 1
ATOM 1378 C C . ASP A 1 176 ? -8.362 -3.565 -6.170 1.00 93.75 176 ASP A C 1
ATOM 1380 O O . ASP A 1 176 ? -8.999 -2.662 -5.626 1.00 93.75 176 ASP A O 1
ATOM 1384 N N . TYR A 1 177 ? -8.017 -4.672 -5.509 1.00 95.19 177 TYR A N 1
ATOM 1385 C CA . TYR A 1 177 ? -8.321 -4.893 -4.096 1.00 95.19 177 TYR A CA 1
ATOM 1386 C C . TYR A 1 177 ? -7.163 -5.546 -3.358 1.00 95.19 177 TYR A C 1
ATOM 1388 O O . TYR A 1 177 ? -6.388 -6.322 -3.927 1.00 95.19 177 TYR A O 1
ATOM 1396 N N . LYS A 1 178 ? -7.124 -5.288 -2.050 1.00 94.19 178 LYS A N 1
ATOM 1397 C CA . LYS A 1 178 ? -6.306 -6.018 -1.086 1.00 94.19 178 LYS A CA 1
ATOM 1398 C C . LYS A 1 178 ? -7.200 -6.731 -0.073 1.00 94.19 178 LYS A C 1
ATOM 1400 O O . LYS A 1 178 ? -8.212 -6.178 0.348 1.00 94.19 178 LYS A O 1
ATOM 1405 N N . TYR A 1 179 ? -6.784 -7.921 0.349 1.00 96.00 179 TYR A N 1
ATOM 1406 C CA . TYR A 1 179 ? -7.463 -8.733 1.355 1.00 96.00 179 TYR A CA 1
ATOM 1407 C C . TYR A 1 179 ? -6.495 -9.179 2.450 1.00 96.00 179 TYR A C 1
ATOM 1409 O O . TYR A 1 179 ? -5.285 -9.261 2.227 1.00 96.00 179 TYR A O 1
ATOM 1417 N N . VAL A 1 180 ? -7.044 -9.501 3.614 1.00 94.50 180 VAL A N 1
ATOM 1418 C CA . VAL A 1 180 ? -6.386 -10.205 4.712 1.00 94.50 180 VAL A CA 1
ATOM 1419 C C . VAL A 1 180 ? -7.269 -11.388 5.083 1.00 94.50 180 VAL A C 1
ATOM 1421 O O . VAL A 1 180 ? -8.432 -11.202 5.442 1.00 94.50 180 VAL A O 1
ATOM 1424 N N . ASN A 1 181 ? -6.717 -12.592 4.955 1.00 95.56 181 ASN A N 1
ATOM 1425 C CA . ASN A 1 181 ? -7.383 -13.831 5.340 1.00 95.56 181 ASN A CA 1
ATOM 1426 C C . ASN A 1 181 ? -6.369 -14.977 5.479 1.00 95.56 181 ASN A C 1
ATOM 1428 O O . ASN A 1 181 ? -5.331 -14.959 4.811 1.00 95.56 181 ASN A O 1
ATOM 1432 N N . ASP A 1 182 ? -6.666 -15.956 6.335 1.00 93.81 182 ASP A N 1
ATOM 1433 C CA . ASP A 1 182 ? -5.896 -17.196 6.537 1.00 93.81 182 ASP A CA 1
ATOM 1434 C C . ASP A 1 182 ? -4.376 -17.010 6.692 1.00 93.81 182 ASP A C 1
ATOM 1436 O O . ASP A 1 182 ? -3.577 -17.785 6.163 1.00 93.81 182 ASP A O 1
ATOM 1440 N N . GLY A 1 183 ? -3.940 -15.962 7.398 1.00 94.75 183 GLY A N 1
ATOM 1441 C CA . GLY A 1 183 ? -2.514 -15.701 7.621 1.00 94.75 183 GLY A CA 1
ATOM 1442 C C . GLY A 1 183 ? -1.793 -14.983 6.481 1.00 94.75 183 GLY A C 1
ATOM 1443 O O . GLY A 1 183 ? -0.585 -14.754 6.587 1.00 94.75 183 GLY A O 1
ATOM 1444 N N . TYR A 1 184 ? -2.494 -14.581 5.418 1.00 97.19 184 TYR A N 1
ATOM 1445 C CA . TYR A 1 184 ? -1.899 -13.922 4.257 1.00 97.19 184 TYR A CA 1
ATOM 1446 C C . TYR A 1 184 ? -2.556 -12.585 3.933 1.00 97.19 184 TYR A C 1
ATOM 1448 O O . TYR A 1 184 ? -3.745 -12.354 4.153 1.00 97.19 184 TYR A O 1
ATOM 1456 N N . VAL A 1 185 ? -1.737 -11.691 3.383 1.00 96.56 185 VAL A N 1
ATOM 1457 C CA . VAL A 1 185 ? -2.208 -10.543 2.618 1.00 96.56 185 VAL A CA 1
ATOM 1458 C C . VAL A 1 185 ? -2.350 -11.000 1.174 1.00 96.56 185 VAL A C 1
ATOM 1460 O O . VAL A 1 185 ? -1.432 -11.616 0.624 1.00 96.56 185 VAL A O 1
ATOM 1463 N N . TRP A 1 186 ? -3.467 -10.649 0.549 1.00 97.94 186 TRP A N 1
ATOM 1464 C CA . TRP A 1 186 ? -3.781 -11.004 -0.829 1.00 97.94 186 TRP A CA 1
ATOM 1465 C C . TRP A 1 186 ? -4.027 -9.754 -1.661 1.00 97.94 186 TRP A C 1
ATOM 1467 O O . TRP A 1 186 ? -4.505 -8.750 -1.138 1.00 97.94 186 TRP A O 1
ATOM 1477 N N . ILE A 1 187 ? -3.756 -9.823 -2.958 1.00 97.56 187 ILE A N 1
ATOM 1478 C CA . ILE A 1 187 ? -4.307 -8.878 -3.938 1.00 97.56 187 ILE A CA 1
ATOM 1479 C C . ILE A 1 187 ? -5.221 -9.619 -4.897 1.00 97.56 187 ILE A C 1
ATOM 1481 O O . ILE A 1 187 ? -4.978 -10.796 -5.164 1.00 97.56 187 ILE A O 1
ATOM 1485 N N . SER A 1 188 ? -6.225 -8.938 -5.447 1.00 97.81 188 SER A N 1
ATOM 1486 C CA . SER A 1 188 ? -7.006 -9.493 -6.553 1.00 97.81 188 SER A CA 1
ATOM 1487 C C . SER A 1 188 ? -6.841 -8.723 -7.846 1.00 97.81 188 SER A C 1
ATOM 1489 O O . SER A 1 188 ? -6.679 -7.507 -7.828 1.00 97.81 188 SER A O 1
ATOM 1491 N N . TYR A 1 189 ? -6.968 -9.435 -8.954 1.00 97.38 189 TYR A N 1
ATOM 1492 C CA . TYR A 1 189 ? -6.934 -8.881 -10.300 1.00 97.38 189 TYR A CA 1
ATOM 1493 C C . TYR A 1 189 ? -7.847 -9.690 -11.224 1.00 97.38 189 TYR A C 1
ATOM 1495 O O . TYR A 1 189 ? -8.268 -10.801 -10.889 1.00 97.38 189 TYR A O 1
ATOM 1503 N N . VAL A 1 190 ? -8.162 -9.135 -12.390 1.00 95.44 190 VAL A N 1
ATOM 1504 C CA . VAL A 1 190 ? -8.952 -9.787 -13.438 1.00 95.44 190 VAL A CA 1
ATOM 1505 C C . VAL A 1 190 ? -8.030 -10.202 -14.579 1.00 95.44 190 VAL A C 1
ATOM 1507 O O . VAL A 1 190 ? -7.115 -9.466 -14.935 1.00 95.44 190 VAL A O 1
ATOM 1510 N N . LYS A 1 191 ? -8.256 -11.390 -15.138 1.00 93.56 191 LYS A N 1
ATOM 1511 C CA . LYS A 1 191 ? -7.606 -11.889 -16.354 1.00 93.56 191 LYS A CA 1
ATOM 1512 C C . LYS A 1 191 ? -8.581 -12.782 -17.119 1.00 93.56 191 LYS A C 1
ATOM 1514 O O . LYS A 1 191 ? -9.152 -13.700 -16.528 1.00 93.56 191 LYS A O 1
ATOM 1519 N N . ASN A 1 192 ? -8.779 -12.539 -18.410 1.00 90.75 192 ASN A N 1
ATOM 1520 C CA . ASN A 1 192 ? -9.739 -13.235 -19.269 1.00 90.75 192 ASN A CA 1
ATOM 1521 C C . ASN A 1 192 ? -11.146 -13.302 -18.641 1.00 90.75 192 ASN A C 1
ATOM 1523 O O . ASN A 1 192 ? -11.729 -14.379 -18.517 1.00 90.75 192 ASN A O 1
ATOM 1527 N N . ASN A 1 193 ? -11.665 -12.158 -18.175 1.00 89.38 193 ASN A N 1
ATOM 1528 C CA . ASN A 1 193 ? -12.961 -12.028 -17.484 1.00 89.38 193 ASN A CA 1
ATOM 1529 C C . ASN A 1 193 ? -13.126 -12.864 -16.197 1.00 89.38 193 ASN A C 1
ATOM 1531 O O . ASN A 1 193 ? -14.241 -13.016 -15.697 1.00 89.38 193 ASN A O 1
ATOM 1535 N N . LYS A 1 194 ? -12.038 -13.386 -15.620 1.00 95.50 194 LYS A N 1
ATOM 1536 C CA . LYS A 1 194 ? -12.056 -14.126 -14.353 1.00 95.50 194 LYS A CA 1
ATOM 1537 C C . LYS A 1 194 ? -11.207 -13.422 -13.299 1.00 95.50 194 LYS A C 1
ATOM 1539 O O . LYS A 1 194 ? -10.147 -12.887 -13.612 1.00 95.50 194 LYS A O 1
ATOM 1544 N N . ARG A 1 195 ? -11.673 -13.424 -12.046 1.00 97.25 195 ARG A N 1
ATOM 1545 C CA . ARG A 1 195 ? -10.949 -12.859 -10.899 1.00 97.25 195 ARG A CA 1
ATOM 1546 C C . ARG A 1 195 ? -10.014 -13.895 -10.275 1.00 97.25 195 ARG A C 1
ATOM 1548 O O . ARG A 1 195 ? -10.382 -15.060 -10.131 1.00 97.25 195 ARG A O 1
ATOM 1555 N N . TYR A 1 196 ? -8.826 -13.441 -9.902 1.00 98.06 196 TYR A N 1
ATOM 1556 C CA . TYR A 1 196 ? -7.767 -14.230 -9.283 1.00 98.06 196 TYR A CA 1
ATOM 1557 C C . TYR A 1 196 ? -7.233 -13.519 -8.046 1.00 98.06 196 TYR A C 1
ATOM 1559 O O . TYR A 1 196 ? -7.293 -12.292 -7.968 1.00 98.06 196 TYR A O 1
ATOM 1567 N N . TYR A 1 197 ? -6.686 -14.291 -7.107 1.00 98.31 197 TYR A N 1
ATOM 1568 C CA . TYR A 1 197 ? -6.181 -13.804 -5.825 1.00 98.31 197 TYR A CA 1
ATOM 1569 C C . TYR A 1 197 ? -4.759 -14.306 -5.597 1.00 98.31 197 TYR A C 1
ATOM 1571 O O . TYR A 1 197 ? -4.525 -15.510 -5.565 1.00 98.31 197 TYR A O 1
ATOM 1579 N N . ALA A 1 198 ? -3.801 -13.395 -5.457 1.00 98.25 198 ALA A N 1
ATOM 1580 C CA . ALA A 1 198 ? -2.388 -13.714 -5.279 1.00 98.25 198 ALA A CA 1
ATOM 1581 C C . ALA A 1 198 ? -1.953 -13.500 -3.824 1.00 98.25 198 ALA A C 1
ATOM 1583 O O . ALA A 1 198 ? -2.231 -12.445 -3.253 1.00 98.25 198 ALA A O 1
ATOM 1584 N N . GLN A 1 199 ? -1.233 -14.463 -3.242 1.00 97.81 199 GLN A N 1
ATOM 1585 C CA . GLN A 1 199 ? -0.646 -14.343 -1.900 1.00 97.81 199 GLN A CA 1
ATOM 1586 C C . GLN A 1 199 ? 0.588 -13.447 -1.932 1.00 97.81 199 GLN A C 1
ATOM 1588 O O . GLN A 1 199 ? 1.635 -13.845 -2.431 1.00 97.81 199 GLN A O 1
ATOM 1593 N N . VAL A 1 200 ? 0.513 -12.246 -1.374 1.00 97.06 200 VAL A N 1
ATOM 1594 C CA . VAL A 1 200 ? 1.571 -11.230 -1.526 1.00 97.06 200 VAL A CA 1
ATOM 1595 C C . VAL A 1 200 ? 2.395 -10.993 -0.266 1.00 97.06 200 VAL A C 1
ATOM 1597 O O . VAL A 1 200 ? 3.297 -10.157 -0.263 1.00 97.06 200 VAL A O 1
ATOM 1600 N N . GLY A 1 201 ? 2.118 -11.718 0.811 1.00 96.38 201 GLY A N 1
ATOM 1601 C CA . GLY A 1 201 ? 2.901 -11.682 2.041 1.00 96.38 201 GLY A CA 1
ATOM 1602 C C . GLY A 1 201 ? 2.151 -12.309 3.204 1.00 96.38 201 GLY A C 1
ATOM 1603 O O . GLY A 1 201 ? 0.962 -12.600 3.097 1.00 96.38 201 GLY A O 1
ATOM 1604 N N . PHE A 1 202 ? 2.840 -12.491 4.325 1.00 95.69 202 PHE A N 1
ATOM 1605 C CA . PHE A 1 202 ? 2.200 -12.922 5.564 1.00 95.69 202 PHE A CA 1
ATOM 1606 C C . PHE A 1 202 ? 1.439 -11.761 6.196 1.00 95.69 202 PHE A C 1
ATOM 1608 O O . PHE A 1 202 ? 1.926 -10.629 6.195 1.00 95.69 202 PHE A O 1
ATOM 1615 N N . SER A 1 203 ? 0.263 -12.040 6.743 1.00 93.06 203 SER A N 1
ATOM 1616 C CA . SER A 1 203 ? -0.556 -11.057 7.445 1.00 93.06 203 SER A CA 1
ATOM 1617 C C . SER A 1 203 ? -0.382 -11.146 8.960 1.00 93.06 203 SER A C 1
ATOM 1619 O O . SER A 1 203 ? -0.028 -12.187 9.512 1.00 93.06 203 SER A O 1
ATOM 1621 N N . ASP A 1 204 ? -0.645 -10.028 9.630 1.00 86.75 204 ASP A N 1
ATOM 1622 C CA . ASP A 1 204 ? -0.884 -9.951 11.069 1.00 86.75 204 ASP A CA 1
ATOM 1623 C C . ASP A 1 204 ? -2.291 -10.430 11.488 1.00 86.75 204 ASP A C 1
ATOM 1625 O O . ASP A 1 204 ? -2.632 -10.330 12.664 1.00 86.75 204 ASP A O 1
ATOM 1629 N N . ASN A 1 205 ? -3.093 -10.940 10.545 1.00 86.62 205 ASN A N 1
ATOM 1630 C CA . ASN A 1 205 ? -4.501 -11.332 10.688 1.00 86.62 205 ASN A CA 1
ATOM 1631 C C . ASN A 1 205 ? -5.471 -10.183 11.004 1.00 86.62 205 ASN A C 1
ATOM 1633 O O . ASN A 1 205 ? -6.612 -10.439 11.383 1.00 86.62 205 ASN A O 1
ATOM 1637 N N . HIS A 1 206 ? -5.046 -8.933 10.821 1.00 83.62 206 HIS A N 1
ATOM 1638 C CA . HIS A 1 206 ? -5.891 -7.754 10.975 1.00 83.62 206 HIS A CA 1
ATOM 1639 C C . HIS A 1 206 ? -5.993 -7.034 9.625 1.00 83.62 206 HIS A C 1
ATOM 1641 O O . HIS A 1 206 ? -6.846 -7.356 8.799 1.00 83.62 206 HIS A O 1
ATOM 1647 N N . THR A 1 207 ? -5.097 -6.087 9.369 1.00 85.06 207 THR A N 1
ATOM 1648 C CA . THR A 1 207 ? -5.163 -5.138 8.243 1.00 85.06 207 THR A CA 1
ATOM 1649 C C . THR A 1 207 ? -3.788 -4.879 7.626 1.00 85.06 207 THR A C 1
ATOM 1651 O O . THR A 1 207 ? -3.649 -4.038 6.732 1.00 85.06 207 THR A O 1
ATOM 1654 N N . SER A 1 208 ? -2.748 -5.574 8.091 1.00 82.38 208 SER A N 1
ATOM 1655 C CA . SER A 1 208 ? -1.368 -5.294 7.713 1.00 82.38 208 SER A CA 1
ATOM 1656 C C . SER A 1 208 ? -0.567 -6.564 7.432 1.00 82.38 208 SER A C 1
ATOM 1658 O O . SER A 1 208 ? -1.031 -7.704 7.539 1.00 82.38 208 SER A O 1
ATOM 1660 N N . PHE A 1 209 ? 0.666 -6.351 6.973 1.00 85.69 209 PHE A N 1
ATOM 1661 C CA . PHE A 1 209 ? 1.647 -7.423 6.893 1.00 85.69 209 PHE A CA 1
ATOM 1662 C C . PHE A 1 209 ? 2.128 -7.785 8.295 1.00 85.69 209 PHE A C 1
ATOM 1664 O O . PHE A 1 209 ? 2.263 -6.918 9.158 1.00 85.69 209 PHE A O 1
ATOM 1671 N N . LYS A 1 210 ? 2.451 -9.062 8.496 1.00 88.44 210 LYS A N 1
ATOM 1672 C CA . LYS A 1 210 ? 3.026 -9.552 9.745 1.00 88.44 210 LYS A CA 1
ATOM 1673 C C . LYS A 1 210 ? 4.310 -8.769 10.063 1.00 88.44 210 LYS A C 1
ATOM 1675 O O . LYS A 1 210 ? 5.198 -8.716 9.200 1.00 88.44 210 LYS A O 1
ATOM 1680 N N . PRO A 1 211 ? 4.456 -8.198 11.274 1.00 84.44 211 PRO A N 1
ATOM 1681 C CA . PRO A 1 211 ? 5.672 -7.495 11.667 1.00 84.44 211 PRO A CA 1
ATOM 1682 C C . PRO A 1 211 ? 6.927 -8.338 11.423 1.00 84.44 211 PRO A C 1
ATOM 1684 O O . PRO A 1 211 ? 6.902 -9.555 11.597 1.00 84.44 211 PRO A O 1
ATOM 1687 N N . GLN A 1 212 ? 8.024 -7.685 11.027 1.00 83.19 212 GLN A N 1
ATOM 1688 C CA . GLN A 1 212 ? 9.327 -8.312 10.737 1.00 83.19 212 GLN A CA 1
ATOM 1689 C C . GLN A 1 212 ? 9.348 -9.272 9.532 1.00 83.19 212 GLN A C 1
ATOM 1691 O O . GLN A 1 212 ? 10.383 -9.875 9.251 1.00 83.19 212 GLN A O 1
ATOM 1696 N N . THR A 1 213 ? 8.253 -9.390 8.779 1.00 84.44 213 THR A N 1
ATOM 1697 C CA . THR A 1 213 ? 8.241 -10.096 7.491 1.00 84.44 213 THR A CA 1
ATOM 1698 C C . THR A 1 213 ? 8.310 -9.110 6.331 1.00 84.44 213 THR A C 1
ATOM 1700 O O . THR A 1 213 ? 7.904 -7.955 6.457 1.00 84.44 213 THR A O 1
ATOM 1703 N N . GLN A 1 214 ? 8.842 -9.560 5.195 1.00 86.25 214 GLN A N 1
ATOM 1704 C CA . GLN A 1 214 ? 8.835 -8.785 3.957 1.00 86.25 214 GLN A CA 1
ATOM 1705 C C . GLN A 1 214 ? 7.695 -9.266 3.052 1.00 86.25 214 GLN A C 1
ATOM 1707 O O . GLN A 1 214 ? 7.462 -10.479 2.968 1.00 86.25 214 GLN A O 1
ATOM 1712 N N . PRO A 1 215 ? 7.000 -8.356 2.347 1.00 92.44 215 PRO A N 1
ATOM 1713 C CA . PRO A 1 215 ? 6.095 -8.750 1.280 1.00 92.44 215 PRO A CA 1
ATOM 1714 C C . PRO A 1 215 ? 6.819 -9.568 0.202 1.00 92.44 215 PRO A C 1
ATOM 1716 O O . PRO A 1 215 ? 8.022 -9.435 -0.012 1.00 92.44 215 PRO A O 1
ATOM 1719 N N . PHE A 1 216 ? 6.076 -10.399 -0.524 1.00 96.31 216 PHE A N 1
ATOM 1720 C CA . PHE A 1 216 ? 6.605 -11.286 -1.569 1.00 96.31 216 PHE A CA 1
ATOM 1721 C C . PHE A 1 216 ? 6.909 -10.551 -2.893 1.00 96.31 216 PHE A C 1
ATOM 1723 O O . PHE A 1 216 ? 7.188 -11.175 -3.920 1.00 96.31 216 PHE A O 1
ATOM 1730 N N . GLY A 1 217 ? 6.839 -9.221 -2.875 1.00 91.06 217 GLY A N 1
ATOM 1731 C CA . GLY A 1 217 ? 7.031 -8.337 -4.013 1.00 91.06 217 GLY A CA 1
ATOM 1732 C C . GLY A 1 217 ? 6.978 -6.865 -3.615 1.00 91.06 217 GLY A C 1
ATOM 1733 O O . GLY A 1 217 ? 6.718 -6.522 -2.461 1.00 91.06 217 GLY A O 1
ATOM 1734 N N . ASN A 1 218 ? 7.212 -5.992 -4.586 1.00 89.12 218 ASN A N 1
ATOM 1735 C CA . ASN A 1 218 ? 7.188 -4.545 -4.411 1.00 89.12 218 ASN A CA 1
ATOM 1736 C C . ASN A 1 218 ? 5.845 -3.973 -4.864 1.00 89.12 218 ASN A C 1
ATOM 1738 O O . ASN A 1 218 ? 5.381 -4.271 -5.964 1.00 89.12 218 ASN A O 1
ATOM 1742 N N . PHE A 1 219 ? 5.258 -3.103 -4.043 1.00 85.94 219 PHE A N 1
ATOM 1743 C CA . PHE A 1 219 ? 4.040 -2.372 -4.382 1.00 85.94 219 PHE A CA 1
ATOM 1744 C C . PHE A 1 219 ? 4.376 -0.962 -4.857 1.00 85.94 219 PHE A C 1
ATOM 1746 O O . PHE A 1 219 ? 4.951 -0.185 -4.097 1.00 85.94 219 PHE A O 1
ATOM 1753 N N . ASN A 1 220 ? 3.922 -0.609 -6.054 1.00 81.19 220 ASN A N 1
ATOM 1754 C CA . ASN A 1 220 ? 3.806 0.778 -6.487 1.00 81.19 220 ASN A CA 1
ATOM 1755 C C . ASN A 1 220 ? 2.353 1.187 -6.245 1.00 81.19 220 ASN A C 1
ATOM 1757 O O . ASN A 1 220 ? 1.445 0.761 -6.963 1.00 81.19 220 ASN A O 1
ATOM 1761 N N . LYS A 1 221 ? 2.125 1.909 -5.146 1.00 64.44 221 LYS A N 1
ATOM 1762 C CA . LYS A 1 221 ? 0.782 2.297 -4.712 1.00 64.44 221 LYS A CA 1
ATOM 1763 C C . LYS A 1 221 ? 0.403 3.663 -5.241 1.00 64.44 221 LYS A C 1
ATOM 1765 O O . LYS A 1 221 ? 1.250 4.546 -5.365 1.00 64.44 221 LYS A O 1
ATOM 1770 N N . VAL A 1 222 ? -0.894 3.828 -5.439 1.00 53.78 222 VAL A N 1
ATOM 1771 C CA . VAL A 1 222 ? -1.513 5.089 -5.808 1.00 53.78 222 VAL A CA 1
ATOM 1772 C C . VAL A 1 222 ? -2.108 5.773 -4.576 1.00 53.78 222 VAL A C 1
ATOM 1774 O O . VAL A 1 222 ? -2.679 5.113 -3.710 1.00 53.78 222 VAL A O 1
ATOM 1777 N N . ASN A 1 223 ? -1.915 7.092 -4.510 1.00 53.34 223 ASN A N 1
ATOM 1778 C CA . ASN A 1 223 ? -2.652 8.086 -3.726 1.00 53.34 223 ASN A CA 1
ATOM 1779 C C . ASN A 1 223 ? -3.246 7.604 -2.378 1.00 53.34 223 ASN A C 1
ATOM 1781 O O . ASN A 1 223 ? -4.441 7.344 -2.230 1.00 53.34 223 ASN A O 1
ATOM 1785 N N . ILE A 1 224 ? -2.379 7.515 -1.363 1.00 56.16 224 ILE A N 1
ATOM 1786 C CA . ILE A 1 224 ? -2.695 7.089 0.015 1.00 56.16 224 ILE A CA 1
ATOM 1787 C C . ILE A 1 224 ? -3.274 8.263 0.839 1.00 56.16 224 ILE A C 1
ATOM 1789 O O . ILE A 1 224 ? -3.053 8.393 2.044 1.00 56.16 224 ILE A O 1
ATOM 1793 N N . GLU A 1 225 ? -3.971 9.197 0.196 1.00 52.47 225 GLU A N 1
ATOM 1794 C CA . GLU A 1 225 ? -4.460 10.379 0.894 1.00 52.47 225 GLU A CA 1
ATOM 1795 C C . GLU A 1 225 ? -5.601 10.034 1.848 1.00 52.47 225 GLU A C 1
ATOM 1797 O O . GLU A 1 225 ? -6.677 9.602 1.441 1.00 52.47 225 GLU A O 1
ATOM 1802 N N . ASN A 1 226 ? -5.358 10.319 3.131 1.00 60.44 226 ASN A N 1
ATOM 1803 C CA . ASN A 1 226 ? -6.247 10.048 4.253 1.00 60.44 226 ASN A CA 1
ATOM 1804 C C . ASN A 1 226 ? -6.525 8.537 4.391 1.00 60.44 226 ASN A C 1
ATOM 1806 O O . ASN A 1 226 ? -7.600 8.080 4.028 1.00 60.44 226 ASN A O 1
ATOM 1810 N N . LEU A 1 227 ? -5.588 7.774 4.963 1.00 67.75 227 LEU A N 1
ATOM 1811 C CA . LEU A 1 227 ? -5.902 6.465 5.549 1.00 67.75 227 LEU A CA 1
ATOM 1812 C C . LEU A 1 227 ? -6.320 6.612 7.013 1.00 67.75 227 LEU A C 1
ATOM 1814 O O . LEU A 1 227 ? -5.826 7.496 7.720 1.00 67.75 227 LEU A O 1
ATOM 1818 N N . SER A 1 228 ? -7.182 5.698 7.464 1.00 80.56 228 SER A N 1
ATOM 1819 C CA . SER A 1 228 ? -7.510 5.533 8.879 1.00 80.56 228 SER A CA 1
ATOM 1820 C C . SER A 1 228 ? -6.237 5.304 9.693 1.00 80.56 228 SER A C 1
ATOM 1822 O O . SER A 1 228 ? -5.361 4.530 9.307 1.00 80.56 228 SER A O 1
ATOM 1824 N N . TYR A 1 229 ? -6.140 5.967 10.843 1.00 87.06 229 TYR A N 1
ATOM 1825 C CA . TYR A 1 229 ? -5.092 5.722 11.830 1.00 87.06 229 TYR A CA 1
ATOM 1826 C C . TYR A 1 229 ? -5.250 4.359 12.528 1.00 87.06 229 TYR A C 1
ATOM 1828 O O . TYR A 1 229 ? -4.268 3.841 13.067 1.00 87.06 229 TYR A O 1
ATOM 1836 N N . SER A 1 230 ? -6.466 3.805 12.543 1.00 86.81 230 SER A N 1
ATOM 1837 C CA . SER A 1 230 ? -6.796 2.527 13.174 1.00 86.81 230 SER A CA 1
ATOM 1838 C C . SER A 1 230 ? -6.871 1.372 12.176 1.00 86.81 230 SER A C 1
ATOM 1840 O O . SER A 1 230 ? -7.185 1.561 10.999 1.00 86.81 230 SER A O 1
ATOM 1842 N N . ASP A 1 231 ? -6.656 0.172 12.709 1.00 85.69 231 ASP A N 1
ATOM 1843 C CA . ASP A 1 231 ? -6.867 -1.125 12.063 1.00 85.69 231 ASP A CA 1
ATOM 1844 C C . ASP A 1 231 ? -8.293 -1.657 12.274 1.00 85.69 231 ASP A C 1
ATOM 1846 O O . ASP A 1 231 ? -8.643 -2.727 11.780 1.00 85.69 231 ASP A O 1
ATOM 1850 N N . THR A 1 232 ? -9.134 -0.917 13.005 1.00 87.38 232 THR A N 1
ATOM 1851 C CA . THR A 1 232 ? -10.546 -1.258 13.185 1.00 87.38 232 THR A CA 1
ATOM 1852 C C . THR A 1 232 ? -11.236 -1.353 11.832 1.00 87.38 232 THR A C 1
ATOM 1854 O O . THR A 1 232 ? -11.238 -0.408 11.041 1.00 87.38 232 THR A O 1
ATOM 1857 N N . ILE A 1 233 ? -11.843 -2.509 11.586 1.00 85.94 233 ILE A N 1
ATOM 1858 C CA . ILE A 1 233 ? -12.525 -2.806 10.334 1.00 85.94 233 ILE A CA 1
ATOM 1859 C C . ILE A 1 233 ? -13.915 -2.176 10.363 1.00 85.94 233 ILE A C 1
ATOM 1861 O O . ILE A 1 233 ? -14.669 -2.361 11.319 1.00 85.94 233 ILE A O 1
ATOM 1865 N N . PHE A 1 234 ? -14.258 -1.453 9.302 1.00 85.56 234 PHE A N 1
ATOM 1866 C CA . PHE A 1 234 ? -15.581 -0.877 9.137 1.00 85.56 234 PHE A CA 1
ATOM 1867 C C . PHE A 1 234 ? -16.609 -1.960 8.792 1.00 85.56 234 PHE A C 1
ATOM 1869 O O . PHE A 1 234 ? -16.472 -2.694 7.811 1.00 85.56 234 PHE A O 1
ATOM 1876 N N . ASP A 1 235 ? -17.670 -2.014 9.585 1.00 84.38 235 ASP A N 1
ATOM 1877 C CA . ASP A 1 235 ? -18.852 -2.838 9.387 1.00 84.38 235 ASP A CA 1
ATOM 1878 C C . ASP A 1 235 ? -20.085 -1.933 9.282 1.00 84.38 235 ASP A C 1
ATOM 1880 O O . ASP A 1 235 ? -20.607 -1.411 10.269 1.00 84.38 235 ASP A O 1
ATOM 1884 N N . LYS A 1 236 ? -20.586 -1.784 8.054 1.00 82.25 236 LYS A N 1
ATOM 1885 C CA . LYS A 1 236 ? -21.793 -1.000 7.761 1.00 82.25 236 LYS A CA 1
ATOM 1886 C C . LYS A 1 236 ? -23.061 -1.549 8.433 1.00 82.25 236 LYS A C 1
ATOM 1888 O O . LYS A 1 236 ? -24.057 -0.837 8.507 1.00 82.25 236 LYS A O 1
ATOM 1893 N N . ASN A 1 237 ? -23.048 -2.810 8.868 1.00 84.94 237 ASN A N 1
ATOM 1894 C CA . ASN A 1 237 ? -24.179 -3.484 9.500 1.00 84.94 237 ASN A CA 1
ATOM 1895 C C . ASN A 1 237 ? -24.098 -3.446 11.039 1.00 84.94 237 ASN A C 1
ATOM 1897 O O . ASN A 1 237 ? -25.009 -3.949 11.710 1.00 84.94 237 ASN A O 1
ATOM 1901 N N . ALA A 1 238 ? -23.038 -2.859 11.610 1.00 87.38 238 ALA A N 1
ATOM 1902 C CA . ALA A 1 238 ? -22.853 -2.764 13.051 1.00 87.38 238 ALA A CA 1
ATOM 1903 C C . ALA A 1 238 ? -24.022 -2.006 13.704 1.00 87.38 238 ALA A C 1
ATOM 1905 O O . ALA A 1 238 ? -24.314 -0.850 13.397 1.00 87.38 238 ALA A O 1
ATOM 1906 N N . LYS A 1 239 ? -24.711 -2.670 14.639 1.00 92.12 239 LYS A N 1
ATOM 1907 C CA . LYS A 1 239 ? -25.855 -2.085 15.349 1.00 92.12 239 LYS A CA 1
ATOM 1908 C C . LYS A 1 239 ? -25.386 -1.335 16.585 1.00 92.12 239 LYS A C 1
ATOM 1910 O O . LYS A 1 239 ? -24.839 -1.957 17.496 1.00 92.12 239 LYS A O 1
ATOM 1915 N N . MET A 1 240 ? -25.713 -0.045 16.667 1.00 94.50 240 MET A N 1
ATOM 1916 C CA . MET A 1 240 ? -25.548 0.731 17.897 1.00 94.50 240 MET A CA 1
ATOM 1917 C C . MET A 1 240 ? -26.288 0.046 19.053 1.00 94.50 240 MET A C 1
ATOM 1919 O O . MET A 1 240 ? -27.466 -0.307 18.941 1.00 94.50 240 MET A O 1
ATOM 1923 N N . ARG A 1 241 ? -25.588 -0.164 20.169 1.00 95.81 241 ARG A N 1
ATOM 1924 C CA . ARG A 1 241 ? -26.138 -0.808 21.370 1.00 95.81 241 ARG A CA 1
ATOM 1925 C C . ARG A 1 241 ? -26.478 0.224 22.443 1.00 95.81 241 ARG A C 1
ATOM 1927 O O . ARG A 1 241 ? -25.998 1.356 22.418 1.00 95.81 241 ARG A O 1
ATOM 1934 N N . GLN A 1 242 ? -27.304 -0.193 23.400 1.00 96.75 242 GLN A N 1
ATOM 1935 C CA . GLN A 1 242 ? -27.588 0.596 24.598 1.00 96.75 242 GLN A CA 1
ATOM 1936 C C . GLN A 1 242 ? -26.318 0.785 25.440 1.00 96.75 242 GLN A C 1
ATOM 1938 O O . GLN A 1 242 ? -25.402 -0.044 25.398 1.00 96.75 242 GLN A O 1
ATOM 1943 N N . TRP A 1 243 ? -26.283 1.876 26.203 1.00 97.06 243 TRP A N 1
ATOM 1944 C CA . TRP A 1 243 ? -25.221 2.144 27.168 1.00 97.06 243 TRP A CA 1
ATOM 1945 C C . TRP A 1 243 ? -25.217 1.109 28.292 1.00 97.06 243 TRP A C 1
ATOM 1947 O O . TRP A 1 243 ? -26.268 0.643 28.731 1.00 97.06 243 TRP A O 1
ATOM 1957 N N . ARG A 1 244 ? -24.017 0.748 28.741 1.00 96.38 244 ARG A N 1
ATOM 1958 C CA . ARG A 1 244 ? -23.749 -0.183 29.842 1.00 96.38 244 ARG A CA 1
ATOM 1959 C C . ARG A 1 244 ? -22.603 0.358 30.686 1.00 96.38 244 ARG A C 1
ATOM 1961 O O . ARG A 1 244 ? -21.849 1.204 30.213 1.00 96.38 244 ARG A O 1
ATOM 1968 N N . GLN A 1 245 ? -22.459 -0.155 31.900 1.00 96.44 245 GLN A N 1
ATOM 1969 C CA . GLN A 1 245 ? -21.398 0.237 32.820 1.00 96.44 245 GLN A CA 1
ATOM 1970 C C . GLN A 1 245 ? -20.612 -0.998 33.272 1.00 96.44 245 GLN A C 1
ATOM 1972 O O . GLN A 1 245 ? -21.197 -2.069 33.431 1.00 96.44 245 GLN A O 1
ATOM 1977 N N . THR A 1 246 ? -19.294 -0.868 33.411 1.00 93.25 246 THR A N 1
ATOM 1978 C CA . THR A 1 246 ? -18.439 -1.890 34.035 1.00 93.25 246 THR A CA 1
ATOM 1979 C C . THR A 1 246 ? -18.515 -1.800 35.560 1.00 93.25 246 THR A C 1
ATOM 1981 O O . THR A 1 246 ? -18.903 -0.765 36.100 1.00 93.25 246 THR A O 1
ATOM 1984 N N . ASP A 1 247 ? -18.051 -2.835 36.266 1.00 92.56 247 ASP A N 1
ATOM 1985 C CA . ASP A 1 247 ? -17.945 -2.818 37.738 1.00 92.56 247 ASP A CA 1
ATOM 1986 C C . ASP A 1 247 ? -17.008 -1.709 38.247 1.00 92.56 247 ASP A C 1
ATOM 1988 O O . ASP A 1 247 ? -17.192 -1.170 39.333 1.00 92.56 247 ASP A O 1
ATOM 1992 N N . SER A 1 248 ? -16.025 -1.324 37.427 1.00 88.12 248 SER A N 1
ATOM 1993 C CA . SER A 1 248 ? -15.121 -0.196 37.675 1.00 88.12 248 SER A CA 1
ATOM 1994 C C . SER A 1 248 ? -15.727 1.180 37.361 1.00 88.12 248 SER A C 1
ATOM 1996 O O . SER A 1 248 ? -15.032 2.185 37.462 1.00 88.12 248 SER A O 1
ATOM 1998 N N . GLY A 1 249 ? -17.001 1.249 36.964 1.00 90.94 249 GLY A N 1
ATOM 1999 C CA . GLY A 1 249 ? -17.724 2.501 36.732 1.00 90.94 249 GLY A CA 1
ATOM 2000 C C . GLY A 1 249 ? -17.605 3.091 35.321 1.00 90.94 249 GLY A C 1
ATOM 2001 O O . GLY A 1 249 ? -18.249 4.105 35.042 1.00 90.94 249 GLY A O 1
ATOM 2002 N N . ILE A 1 250 ? -16.869 2.458 34.402 1.00 94.00 250 ILE A N 1
ATOM 2003 C CA . ILE A 1 250 ? -16.691 2.946 33.025 1.00 94.00 250 ILE A CA 1
ATOM 2004 C C . ILE A 1 250 ? -17.984 2.730 32.240 1.00 94.00 250 ILE A C 1
ATOM 2006 O O . ILE A 1 250 ? -18.452 1.600 32.088 1.00 94.00 250 ILE A O 1
ATOM 2010 N N . THR A 1 251 ? -18.543 3.807 31.690 1.00 97.31 251 THR A N 1
ATOM 2011 C CA . THR A 1 251 ? -19.762 3.740 30.874 1.00 97.31 251 THR A CA 1
ATOM 2012 C C . THR A 1 251 ? -19.403 3.602 29.398 1.00 97.31 251 THR A C 1
ATOM 2014 O O . THR A 1 251 ? -18.549 4.327 28.899 1.00 97.31 251 THR A O 1
ATOM 2017 N N . PHE A 1 252 ? -20.022 2.669 28.673 1.00 97.00 252 PHE A N 1
ATOM 2018 C CA . PHE A 1 252 ? -19.683 2.381 27.278 1.00 97.00 252 PHE A CA 1
ATOM 2019 C C . PHE A 1 252 ? -20.858 1.847 26.456 1.00 97.00 252 PHE A C 1
ATOM 2021 O O . PHE A 1 252 ? -21.820 1.285 26.983 1.00 97.00 252 PHE A O 1
ATOM 2028 N N . ARG A 1 253 ? -20.753 1.970 25.132 1.00 96.81 253 ARG A N 1
ATOM 2029 C CA . ARG A 1 253 ? -21.632 1.297 24.170 1.00 96.81 253 ARG A CA 1
ATOM 2030 C C . ARG A 1 253 ? -20.865 0.878 22.927 1.00 96.81 253 ARG A C 1
ATOM 2032 O O . ARG A 1 253 ? -19.886 1.516 22.548 1.00 96.81 253 ARG A O 1
ATOM 2039 N N . ASN A 1 254 ? -21.346 -0.177 22.278 1.00 95.94 254 ASN A N 1
ATOM 2040 C CA . ASN A 1 254 ? -20.905 -0.488 20.925 1.00 95.94 254 ASN A CA 1
ATOM 2041 C C . ASN A 1 254 ? -21.546 0.529 19.975 1.00 95.94 254 ASN A C 1
ATOM 2043 O O . ASN A 1 254 ? -22.770 0.688 19.943 1.00 95.94 254 ASN A O 1
ATOM 2047 N N . GLU A 1 255 ? -20.693 1.256 19.277 1.00 95.31 255 GLU A N 1
ATOM 2048 C CA . GLU A 1 255 ? -21.041 2.298 18.326 1.00 95.31 255 GLU A CA 1
ATOM 2049 C C . GLU A 1 255 ? -19.884 2.370 17.350 1.00 95.31 255 GLU A C 1
ATOM 2051 O O . GLU A 1 255 ? -18.758 2.645 17.759 1.00 95.31 255 GLU A O 1
ATOM 2056 N N . MET A 1 256 ? -20.176 2.123 16.080 1.00 93.81 256 MET A N 1
ATOM 2057 C CA . MET A 1 256 ? -19.183 2.183 15.028 1.00 93.81 256 MET A CA 1
ATOM 2058 C C . MET A 1 256 ? -19.349 3.459 14.217 1.00 93.81 256 MET A C 1
ATOM 2060 O O . MET A 1 256 ? -20.472 3.870 13.932 1.00 93.81 256 MET A O 1
ATOM 2064 N N . GLY A 1 257 ? -18.230 4.064 13.838 1.00 92.06 257 GLY A N 1
ATOM 2065 C CA . GLY A 1 257 ? -18.229 5.254 13.003 1.00 92.06 257 GLY A CA 1
ATOM 2066 C C . GLY A 1 257 ? -16.825 5.686 12.622 1.00 92.06 257 GLY A C 1
ATOM 2067 O O . GLY A 1 257 ? -15.825 5.049 12.976 1.00 92.06 257 GLY A O 1
ATOM 2068 N N . ARG A 1 258 ? -16.749 6.804 11.905 1.00 92.44 258 ARG A N 1
ATOM 2069 C CA . ARG A 1 258 ? -15.484 7.446 11.545 1.00 92.44 258 ARG A CA 1
ATOM 2070 C C . ARG A 1 258 ? -15.349 8.766 12.291 1.00 92.44 258 ARG A C 1
ATOM 2072 O O . ARG A 1 258 ? -16.292 9.542 12.369 1.00 92.44 258 ARG A O 1
ATOM 2079 N N . PHE A 1 259 ? -14.162 9.048 12.818 1.00 95.38 259 PHE A N 1
ATOM 2080 C CA . PHE A 1 259 ? -13.874 10.290 13.537 1.00 95.38 259 PHE A CA 1
ATOM 2081 C C . PHE A 1 259 ? -12.684 11.010 12.913 1.00 95.38 259 PHE A C 1
ATOM 2083 O O . PHE A 1 259 ? -11.601 10.432 12.838 1.00 95.38 259 PHE A O 1
ATOM 2090 N N . LYS A 1 260 ? -12.865 12.264 12.480 1.00 94.56 260 LYS A N 1
ATOM 2091 C CA . LYS A 1 260 ? -11.806 13.120 11.918 1.00 94.56 260 LYS A CA 1
ATOM 2092 C C . LYS A 1 260 ? -11.454 14.248 12.881 1.00 94.56 260 LYS A C 1
ATOM 2094 O O . LYS A 1 260 ? -12.329 15.010 13.278 1.00 94.56 260 LYS A O 1
ATOM 2099 N N . VAL A 1 261 ? -10.172 14.405 13.195 1.00 96.12 261 VAL A N 1
ATOM 2100 C CA . VAL A 1 261 ? -9.689 15.426 14.135 1.00 96.12 261 VAL A CA 1
ATOM 2101 C C . VAL A 1 261 ? -9.757 16.820 13.520 1.00 96.12 261 VAL A C 1
ATOM 2103 O O . VAL A 1 261 ? -9.219 17.057 12.434 1.00 96.12 261 VAL A O 1
ATOM 2106 N N . THR A 1 262 ? -10.356 17.761 14.248 1.00 96.38 262 THR A N 1
ATOM 2107 C CA . THR A 1 262 ? -10.391 19.192 13.895 1.00 96.38 262 THR A CA 1
ATOM 2108 C C . THR A 1 262 ? -9.587 20.056 14.862 1.00 96.38 262 THR A C 1
ATOM 2110 O O . THR A 1 262 ? -9.136 21.128 14.461 1.00 96.38 262 THR A O 1
ATOM 2113 N N . LYS A 1 263 ? -9.353 19.581 16.094 1.00 95.75 263 LYS A N 1
ATOM 2114 C CA . LYS A 1 263 ? -8.576 20.281 17.123 1.00 95.75 263 LYS A CA 1
ATOM 2115 C C . LYS A 1 263 ? -7.115 20.464 16.701 1.00 95.75 263 LYS A C 1
ATOM 2117 O O . LYS A 1 263 ? -6.444 19.492 16.356 1.00 95.75 263 LYS A O 1
ATOM 2122 N N . ASP A 1 264 ? -6.608 21.696 16.782 1.00 95.25 264 ASP A N 1
ATOM 2123 C CA . ASP A 1 264 ? -5.248 22.052 16.338 1.00 95.25 264 ASP A CA 1
ATOM 2124 C C . ASP A 1 264 ? -4.147 21.300 17.089 1.00 95.25 264 ASP A C 1
ATOM 2126 O O . ASP A 1 264 ? -3.185 20.839 16.478 1.00 95.25 264 ASP A O 1
ATOM 2130 N N . SER A 1 265 ? -4.319 21.092 18.397 1.00 95.06 265 SER A N 1
ATOM 2131 C CA . SER A 1 265 ? -3.381 20.317 19.219 1.00 95.06 265 SER A CA 1
ATOM 2132 C C . SER A 1 265 ? -3.424 18.807 18.951 1.00 95.06 265 SER A C 1
ATOM 2134 O O . SER A 1 265 ? -2.657 18.060 19.552 1.00 95.06 265 SER A O 1
ATOM 2136 N N . GLY A 1 266 ? -4.346 18.338 18.108 1.00 96.06 266 GLY A N 1
ATOM 2137 C CA . GLY A 1 266 ? -4.637 16.922 17.940 1.00 96.06 266 GLY A CA 1
ATOM 2138 C C . GLY A 1 266 ? -5.466 16.323 19.081 1.00 96.06 266 GLY A C 1
ATOM 2139 O O . GLY A 1 266 ? -5.981 17.028 19.953 1.00 96.06 266 GLY A O 1
ATOM 2140 N N . VAL A 1 267 ? -5.591 14.998 19.050 1.00 97.31 267 VAL A N 1
ATOM 2141 C CA . VAL A 1 267 ? -6.335 14.166 20.001 1.00 97.31 267 VAL A CA 1
ATOM 2142 C C . VAL A 1 267 ? -5.392 13.148 20.634 1.00 97.31 267 VAL A C 1
ATOM 2144 O O . VAL A 1 267 ? -4.719 12.400 19.929 1.00 97.31 267 VAL A O 1
ATOM 2147 N N . ALA A 1 268 ? -5.338 13.121 21.962 1.00 97.06 268 ALA A N 1
ATOM 2148 C CA . ALA A 1 268 ? -4.487 12.199 22.702 1.00 97.06 268 ALA A CA 1
ATOM 2149 C C . ALA A 1 268 ? -5.035 10.763 22.656 1.00 97.06 268 ALA A C 1
ATOM 2151 O O . ALA A 1 268 ? -6.251 10.544 22.705 1.00 97.06 268 AL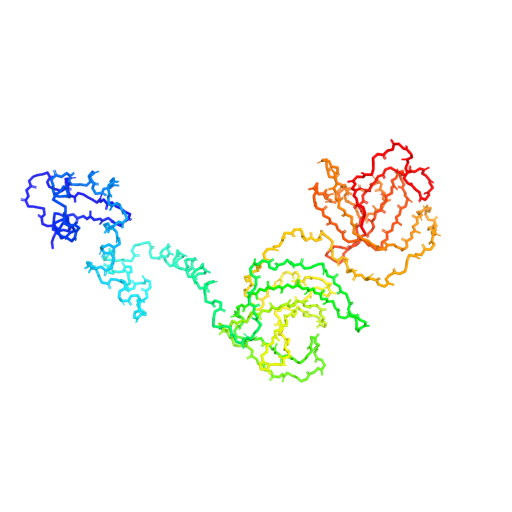A A O 1
ATOM 2152 N N . ILE A 1 269 ? -4.119 9.798 22.551 1.00 97.56 269 ILE A N 1
ATOM 2153 C CA . ILE A 1 269 ? -4.400 8.362 22.492 1.00 97.56 269 ILE A CA 1
ATOM 2154 C C . ILE A 1 269 ? -3.791 7.676 23.712 1.00 97.56 269 ILE A C 1
ATOM 2156 O O . ILE A 1 269 ? -2.629 7.913 24.041 1.00 97.56 269 ILE A O 1
ATOM 2160 N N . TYR A 1 270 ? -4.555 6.777 24.326 1.00 97.38 270 TYR A N 1
ATOM 2161 C CA . TYR A 1 270 ? -4.190 6.041 25.535 1.00 97.38 270 TYR A CA 1
ATOM 2162 C C . TYR A 1 270 ? -4.448 4.539 25.377 1.00 97.38 270 TYR A C 1
ATOM 2164 O O . TYR A 1 270 ? -5.199 4.113 24.496 1.00 97.38 270 TYR A O 1
ATOM 2172 N N . SER A 1 271 ? -3.812 3.730 26.227 1.00 95.25 271 SER A N 1
ATOM 2173 C CA . SER A 1 271 ? -4.041 2.278 26.311 1.00 95.25 271 SER A CA 1
ATOM 2174 C C . SER A 1 271 ? -5.312 1.906 27.072 1.00 95.25 271 SER A C 1
ATOM 2176 O O . SER A 1 271 ? -5.798 0.792 26.924 1.00 95.25 271 SER A O 1
ATOM 2178 N N . GLU A 1 272 ? -5.852 2.831 27.862 1.00 94.56 272 GLU A N 1
ATOM 2179 C CA . GLU A 1 272 ? -7.095 2.697 28.623 1.00 94.56 272 GLU A CA 1
ATOM 2180 C C . GLU A 1 272 ? -7.887 4.011 28.519 1.00 94.56 272 GLU A C 1
ATOM 2182 O O . GLU A 1 272 ? -7.281 5.059 28.280 1.00 94.56 272 GLU A O 1
ATOM 2187 N N . PRO A 1 273 ? -9.224 4.004 28.666 1.00 94.56 273 PRO A N 1
ATOM 2188 C CA . PRO A 1 273 ? -10.033 5.220 28.619 1.00 94.56 273 PRO A CA 1
ATOM 2189 C C . PRO A 1 273 ? -9.986 5.965 29.967 1.00 94.56 273 PRO A C 1
ATOM 2191 O O . PRO A 1 273 ? -11.023 6.241 30.564 1.00 94.56 273 PRO A O 1
ATOM 2194 N N . ASN A 1 274 ? -8.789 6.243 30.479 1.00 92.56 274 ASN A N 1
ATOM 2195 C CA . ASN A 1 274 ? -8.539 6.969 31.726 1.00 92.56 274 ASN A CA 1
ATOM 2196 C C . ASN A 1 274 ? -7.339 7.917 31.575 1.00 92.56 274 ASN A C 1
ATOM 2198 O O . ASN A 1 274 ? -6.578 7.828 30.609 1.00 92.56 274 ASN A O 1
ATOM 2202 N N . ASN A 1 275 ? -7.194 8.852 32.514 1.00 89.31 275 ASN A N 1
ATOM 2203 C CA . ASN A 1 275 ? -6.082 9.812 32.531 1.00 89.31 275 ASN A CA 1
ATOM 2204 C C . ASN A 1 275 ? -4.885 9.357 33.381 1.00 89.31 275 ASN A C 1
ATOM 2206 O O . ASN A 1 275 ? -3.877 10.062 33.422 1.00 89.31 275 ASN A O 1
ATOM 2210 N N . ASP A 1 276 ? -4.977 8.197 34.032 1.00 87.94 276 ASP A N 1
ATOM 2211 C CA . ASP A 1 276 ? -3.922 7.658 34.900 1.00 87.94 276 ASP A CA 1
ATOM 2212 C C . ASP A 1 276 ? -2.734 7.096 34.098 1.00 87.94 276 ASP A C 1
ATOM 2214 O O . ASP A 1 276 ? -1.599 7.038 34.578 1.00 87.94 276 ASP A O 1
ATOM 2218 N N . GLY A 1 277 ? -2.986 6.680 32.854 1.00 83.62 277 GLY A N 1
ATOM 2219 C CA . GLY A 1 277 ? -1.981 6.121 31.958 1.00 83.62 277 GLY A CA 1
ATOM 2220 C C . GLY A 1 277 ? -1.093 7.162 31.268 1.00 83.62 277 GLY A C 1
ATOM 2221 O O . GLY A 1 277 ? -1.458 8.317 31.046 1.00 83.62 277 GLY A O 1
ATOM 2222 N N . LYS A 1 278 ? 0.088 6.722 30.818 1.00 91.69 278 LYS A N 1
ATOM 2223 C CA . LYS A 1 278 ? 0.929 7.527 29.922 1.00 91.69 278 LYS A CA 1
ATOM 2224 C C . LYS A 1 278 ? 0.265 7.628 28.549 1.00 91.69 278 LYS A C 1
ATOM 2226 O O . LYS A 1 278 ? -0.090 6.610 27.954 1.00 91.69 278 LYS A O 1
ATOM 2231 N N . GLN A 1 279 ? 0.194 8.844 28.013 1.00 95.12 279 GLN A N 1
ATOM 2232 C CA . GLN A 1 279 ? -0.227 9.065 26.634 1.00 95.12 279 GLN A CA 1
ATOM 2233 C C . GLN A 1 279 ? 0.645 8.240 25.671 1.00 95.12 279 GLN A C 1
ATOM 2235 O O . GLN A 1 279 ? 1.876 8.331 25.683 1.00 95.12 279 GLN A O 1
ATOM 2240 N N . PHE A 1 280 ? -0.009 7.427 24.845 1.00 93.12 280 PHE A N 1
ATOM 2241 C CA . PHE A 1 280 ? 0.628 6.552 23.868 1.00 93.12 280 PHE A CA 1
ATOM 2242 C C . PHE A 1 280 ? 1.050 7.318 22.609 1.00 93.12 280 PHE A C 1
ATOM 2244 O O . PHE A 1 280 ? 2.174 7.152 22.143 1.00 93.12 280 PHE A O 1
ATOM 2251 N N . ASP A 1 281 ? 0.156 8.149 22.063 1.00 95.62 281 ASP A N 1
ATOM 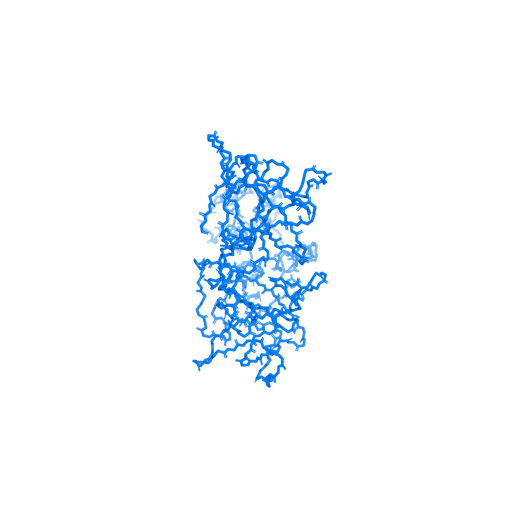2252 C CA . ASP A 1 281 ? 0.377 8.912 20.825 1.00 95.62 281 ASP A CA 1
ATOM 2253 C C . ASP A 1 281 ? -0.576 10.127 20.741 1.00 95.62 281 ASP A C 1
ATOM 2255 O O . ASP A 1 281 ? -1.450 10.304 21.596 1.00 95.62 281 ASP A O 1
ATOM 2259 N N . THR A 1 282 ? -0.430 10.961 19.709 1.00 96.38 282 THR A N 1
ATOM 2260 C CA . THR A 1 282 ? -1.342 12.065 19.366 1.00 96.38 282 THR A CA 1
ATOM 2261 C C . THR A 1 282 ? -1.823 11.938 17.920 1.00 96.38 282 THR A C 1
ATOM 2263 O O . THR A 1 282 ? -1.036 12.042 16.978 1.00 96.38 282 THR A O 1
ATOM 2266 N N . LEU A 1 283 ? -3.136 11.818 17.723 1.00 94.44 283 LEU A N 1
ATOM 2267 C CA . LEU A 1 283 ? -3.773 11.908 16.411 1.00 94.44 283 LEU A CA 1
ATOM 2268 C C . LEU A 1 283 ? -3.830 13.372 15.952 1.00 94.44 283 LEU A C 1
ATOM 2270 O O . LEU A 1 283 ? -4.462 14.207 16.597 1.00 94.44 283 LEU A O 1
ATOM 2274 N N . LYS A 1 284 ? -3.165 13.709 14.845 1.00 94.75 284 LYS A N 1
ATOM 2275 C CA . LYS A 1 284 ? -3.004 15.095 14.371 1.00 94.75 284 LYS A CA 1
ATOM 2276 C C . LYS A 1 284 ? -4.261 15.610 13.664 1.00 94.75 284 LYS A C 1
ATOM 2278 O O . LYS A 1 284 ? -5.030 14.830 13.100 1.00 94.75 284 LYS A O 1
ATOM 2283 N N . LYS A 1 285 ? -4.432 16.938 13.621 1.00 93.75 285 LYS A N 1
ATOM 2284 C CA . LYS A 1 285 ? -5.497 17.602 12.849 1.00 93.75 285 LYS A CA 1
ATOM 2285 C C . LYS A 1 285 ? -5.545 17.083 11.409 1.00 93.75 285 LYS A C 1
AT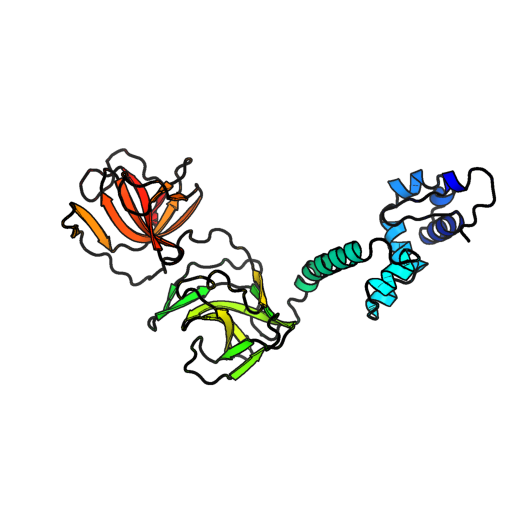OM 2287 O O . LYS A 1 285 ? -4.517 16.944 10.753 1.00 93.75 285 LYS A O 1
ATOM 2292 N N . GLY A 1 286 ? -6.752 16.801 10.923 1.00 88.50 286 GLY A N 1
ATOM 2293 C CA . GLY A 1 286 ? -6.995 16.267 9.584 1.00 88.50 286 GLY A CA 1
ATOM 2294 C C . GLY A 1 286 ? -6.917 14.742 9.482 1.00 88.50 286 GLY A C 1
ATOM 2295 O O . GLY A 1 286 ? -7.564 14.188 8.592 1.00 88.50 286 GLY A O 1
ATOM 2296 N N . GLN A 1 287 ? -6.220 14.058 10.398 1.00 89.75 287 GLN A N 1
ATOM 2297 C CA . GLN A 1 287 ? -6.242 12.596 10.459 1.00 89.75 287 GLN A CA 1
ATOM 2298 C C . GLN A 1 287 ? -7.603 12.096 10.950 1.00 89.75 287 GLN A C 1
ATOM 2300 O O . GLN A 1 287 ? -8.339 12.807 11.640 1.00 89.75 287 GLN A O 1
ATOM 2305 N N . TYR A 1 288 ? -7.935 10.859 10.596 1.00 91.31 288 TYR A N 1
ATOM 2306 C CA . TYR A 1 288 ? -9.144 10.202 11.069 1.00 91.31 288 TYR A CA 1
ATOM 2307 C C . TYR A 1 288 ? -8.861 8.765 11.498 1.00 91.31 288 TYR A C 1
ATOM 2309 O O . TYR A 1 288 ? -7.806 8.217 11.182 1.00 91.31 288 TYR A O 1
ATOM 2317 N N . LEU A 1 289 ? -9.812 8.162 12.204 1.00 92.44 289 LEU A N 1
ATOM 2318 C CA . LEU A 1 289 ? -9.827 6.736 12.514 1.00 92.44 289 LEU A CA 1
ATOM 2319 C C . LEU A 1 289 ? -11.237 6.157 12.393 1.00 92.44 289 LEU A C 1
ATOM 2321 O O . LEU A 1 289 ? -12.221 6.903 12.426 1.00 92.44 289 LEU A O 1
ATOM 2325 N N . ILE A 1 290 ? -11.318 4.835 12.279 1.00 92.81 290 ILE A N 1
ATOM 2326 C CA . ILE A 1 290 ? -12.542 4.058 12.496 1.00 92.81 290 ILE A CA 1
ATOM 2327 C C . ILE A 1 290 ? -12.548 3.568 13.944 1.00 92.81 290 ILE A C 1
ATOM 2329 O O . ILE A 1 290 ? -11.530 3.070 14.427 1.00 92.81 290 ILE A O 1
ATOM 2333 N N . TYR A 1 291 ? -13.681 3.713 14.625 1.00 95.81 291 TYR A N 1
ATOM 2334 C CA . TYR A 1 291 ? -13.901 3.221 15.985 1.00 95.81 291 TYR A CA 1
ATOM 2335 C C . TYR A 1 291 ? -15.095 2.268 16.020 1.00 95.81 291 TYR A C 1
ATOM 2337 O O . TYR A 1 291 ? -15.950 2.327 15.142 1.00 95.81 291 TYR A O 1
ATOM 2345 N N . ASP A 1 292 ? -15.157 1.403 17.028 1.00 95.62 292 ASP A N 1
ATOM 2346 C CA . ASP A 1 292 ? -16.215 0.398 17.243 1.00 95.62 292 ASP A CA 1
ATOM 2347 C C . ASP A 1 292 ? -16.897 0.519 18.625 1.00 95.62 292 ASP A C 1
ATOM 2349 O O . ASP A 1 292 ? -17.923 -0.120 18.886 1.00 95.62 292 ASP A O 1
ATOM 2353 N N . TYR A 1 293 ? -16.364 1.367 19.509 1.00 97.06 293 TYR A N 1
ATOM 2354 C CA . TYR A 1 293 ? -16.950 1.673 20.810 1.00 97.06 293 TYR A CA 1
ATOM 2355 C C . TYR A 1 293 ? -16.855 3.154 21.160 1.00 97.06 293 TYR A C 1
ATOM 2357 O O . TYR A 1 293 ? -15.884 3.831 20.819 1.00 97.06 293 TYR A O 1
ATOM 2365 N N . LYS A 1 294 ? -17.832 3.623 21.941 1.00 97.38 294 LYS A N 1
ATOM 2366 C CA . LYS A 1 294 ? -17.804 4.919 22.624 1.00 97.38 294 LYS A CA 1
ATOM 2367 C C . LYS A 1 294 ? -17.846 4.707 24.136 1.00 97.38 294 LYS A C 1
ATOM 2369 O O . LYS A 1 294 ? -18.579 3.838 24.611 1.00 97.38 294 LYS A O 1
ATOM 2374 N N . TYR A 1 295 ? -17.076 5.504 24.873 1.00 97.44 295 TYR A N 1
ATOM 2375 C CA . TYR A 1 295 ? -16.944 5.431 26.328 1.00 97.44 295 TYR A CA 1
ATOM 2376 C C . TYR A 1 295 ? -17.116 6.804 26.966 1.00 97.44 295 TYR A C 1
ATOM 2378 O O . TYR A 1 295 ? -16.829 7.829 26.347 1.00 97.44 295 TYR A O 1
ATOM 2386 N N . VAL A 1 296 ? -17.513 6.809 28.231 1.00 97.12 296 VAL A N 1
ATOM 2387 C CA . VAL A 1 296 ? -17.447 7.956 29.126 1.00 97.12 296 VAL A CA 1
ATOM 2388 C C 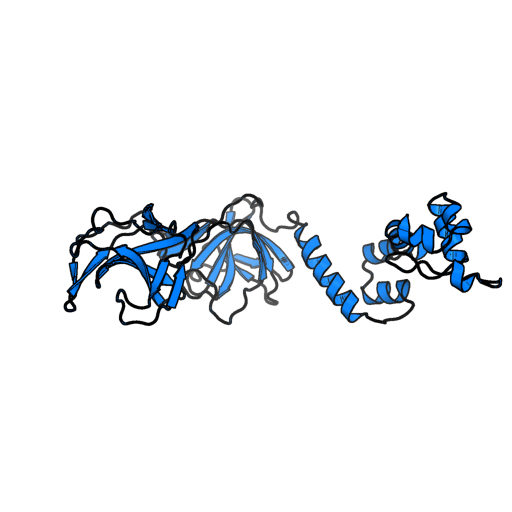. VAL A 1 296 ? -16.733 7.530 30.396 1.00 97.12 296 VAL A C 1
ATOM 2390 O O . VAL A 1 296 ? -17.168 6.597 31.073 1.00 97.12 296 VAL A O 1
ATOM 2393 N N . ASN A 1 297 ? -15.631 8.216 30.689 1.00 96.56 297 ASN A N 1
ATOM 2394 C CA . ASN A 1 297 ? -14.846 8.025 31.901 1.00 96.56 297 ASN A CA 1
ATOM 2395 C C . ASN A 1 297 ? -13.901 9.220 32.120 1.00 96.56 297 ASN A C 1
ATOM 2397 O O . ASN A 1 297 ? -13.564 9.913 31.156 1.00 96.56 297 ASN A O 1
ATOM 2401 N N . ASP A 1 298 ? -13.494 9.475 33.365 1.00 94.38 298 ASP A N 1
ATOM 2402 C CA . ASP A 1 298 ? -12.522 10.515 33.752 1.00 94.38 298 ASP A CA 1
ATOM 2403 C C . ASP A 1 298 ? -12.784 11.913 33.165 1.00 94.38 298 ASP A C 1
ATOM 2405 O O . ASP A 1 298 ? -11.866 12.659 32.823 1.00 94.38 298 ASP A O 1
ATOM 2409 N N . GLY A 1 299 ? -14.059 12.281 33.020 1.00 94.81 299 GLY A N 1
ATOM 2410 C CA . GLY A 1 299 ? -14.460 13.589 32.498 1.00 94.81 299 GLY A CA 1
ATOM 2411 C C . GLY A 1 299 ? -14.347 13.747 30.977 1.00 94.81 299 GLY A C 1
ATOM 2412 O O . GLY A 1 299 ? -14.528 14.858 30.477 1.00 94.81 299 GLY A O 1
ATOM 2413 N N . TYR A 1 300 ? -14.117 12.667 30.224 1.00 97.06 300 TYR A N 1
ATOM 2414 C CA . TYR A 1 300 ? -14.034 12.689 28.760 1.00 97.06 300 TYR A CA 1
ATOM 2415 C C . TYR A 1 300 ? -14.985 11.692 28.097 1.00 97.06 300 TYR A C 1
ATOM 2417 O O . TYR A 1 300 ? -15.362 10.667 28.670 1.00 97.06 300 TYR A O 1
ATOM 2425 N N . VAL A 1 301 ? -15.354 12.005 26.854 1.00 97.62 301 VAL A N 1
ATOM 2426 C CA . VAL A 1 301 ? -15.933 11.047 25.911 1.00 97.62 301 VAL A CA 1
ATOM 2427 C C . VAL A 1 301 ? -14.801 10.467 25.070 1.00 97.62 301 VAL A C 1
ATOM 2429 O O . VAL A 1 301 ? -14.052 11.207 24.421 1.00 97.62 301 VAL A O 1
ATOM 2432 N N . TRP A 1 302 ? -14.702 9.145 25.035 1.00 98.06 302 TRP A N 1
ATOM 2433 C CA . TRP A 1 302 ? -13.652 8.419 24.331 1.00 98.06 302 TRP A CA 1
ATOM 2434 C C . TRP A 1 302 ? -14.231 7.576 23.208 1.00 98.06 302 TRP A C 1
ATOM 2436 O O . TRP A 1 302 ? -15.374 7.125 23.286 1.00 98.06 302 TRP A O 1
ATOM 2446 N N . ILE A 1 303 ? -13.413 7.299 22.202 1.00 98.31 303 ILE A N 1
ATOM 2447 C CA . ILE A 1 303 ? -13.695 6.255 21.217 1.00 98.31 303 ILE A CA 1
ATOM 2448 C C . ILE A 1 303 ? -12.610 5.188 21.240 1.00 98.31 303 ILE A C 1
ATOM 2450 O O . ILE A 1 303 ? -11.424 5.510 21.310 1.00 98.31 303 ILE A O 1
ATOM 2454 N N . GLY A 1 304 ? -13.032 3.926 21.213 1.00 97.75 304 GLY A N 1
ATOM 2455 C CA . GLY A 1 304 ? -12.150 2.764 21.198 1.00 97.75 304 GLY A CA 1
ATOM 2456 C C . GLY A 1 304 ? -11.875 2.293 19.778 1.00 97.75 304 GLY A C 1
ATOM 2457 O O . GLY A 1 304 ? -12.779 2.250 18.949 1.00 97.75 304 GLY A O 1
ATOM 2458 N N . PHE A 1 305 ? -10.629 1.929 19.506 1.00 95.50 305 PHE A N 1
ATOM 2459 C CA . PHE A 1 305 ? -10.191 1.410 18.215 1.00 95.50 305 PHE A CA 1
ATOM 2460 C C . PHE A 1 305 ? -9.024 0.438 18.399 1.00 95.50 305 PHE A C 1
ATOM 2462 O O . PHE A 1 305 ? -8.427 0.359 19.473 1.00 95.50 305 PHE A O 1
ATOM 2469 N N . GLU A 1 306 ? -8.686 -0.305 17.355 1.00 92.12 306 GLU A N 1
ATOM 2470 C CA . GLU A 1 306 ? -7.562 -1.236 17.351 1.00 92.12 306 GLU A CA 1
ATOM 2471 C C . GLU A 1 306 ? -6.422 -0.704 16.493 1.00 92.12 306 GLU A C 1
ATOM 2473 O O . GLU A 1 306 ? -6.639 -0.030 15.484 1.00 92.12 306 GLU A O 1
ATOM 2478 N N . LYS A 1 307 ? -5.192 -0.986 16.917 1.00 86.00 307 LYS A N 1
ATOM 2479 C CA . LYS A 1 307 ? -3.978 -0.701 16.161 1.00 86.00 307 LYS A CA 1
ATOM 2480 C C . LYS A 1 307 ? -2.898 -1.720 16.505 1.00 86.00 307 LYS A C 1
ATOM 2482 O O . LYS A 1 307 ? -2.610 -1.936 17.680 1.00 86.00 307 LYS A O 1
ATOM 2487 N N . ASN A 1 308 ? -2.286 -2.339 15.501 1.00 81.25 308 ASN A N 1
ATOM 2488 C CA . ASN A 1 308 ? -1.303 -3.414 15.637 1.00 81.25 308 ASN A CA 1
ATOM 2489 C C . ASN A 1 308 ? -1.777 -4.533 16.591 1.00 81.25 308 ASN A C 1
ATOM 2491 O O . ASN A 1 308 ? -1.023 -4.978 17.459 1.00 81.25 308 ASN A O 1
ATOM 2495 N N . GLY A 1 309 ? -3.053 -4.923 16.484 1.00 79.31 309 GLY A N 1
ATOM 2496 C CA . GLY A 1 309 ? -3.679 -5.954 17.325 1.00 79.31 309 GLY A CA 1
ATOM 2497 C C . GLY A 1 309 ? -3.882 -5.571 18.797 1.00 79.31 309 GLY A C 1
ATOM 2498 O O . GLY A 1 309 ? -4.116 -6.443 19.631 1.00 79.31 309 GLY A O 1
ATOM 2499 N N . LYS A 1 310 ? -3.759 -4.286 19.154 1.00 89.00 310 LYS A N 1
ATOM 2500 C CA . LYS A 1 310 ? -3.999 -3.776 20.513 1.00 89.00 310 LYS A CA 1
ATOM 2501 C C . LYS A 1 310 ? -5.117 -2.743 20.526 1.00 89.00 310 LYS A C 1
ATOM 2503 O O . LYS A 1 310 ? -5.273 -1.978 19.578 1.00 89.00 310 LYS A O 1
ATOM 2508 N N . ARG A 1 311 ? -5.867 -2.707 21.627 1.00 94.88 311 ARG A N 1
ATOM 2509 C CA . ARG A 1 311 ? -6.954 -1.756 21.875 1.00 94.88 311 ARG A CA 1
ATOM 2510 C C . ARG A 1 311 ? -6.392 -0.430 22.395 1.00 94.88 311 ARG A C 1
ATOM 2512 O O . ARG A 1 311 ? -5.582 -0.426 23.318 1.00 94.88 311 ARG A O 1
ATOM 2519 N N . TYR A 1 312 ? -6.850 0.672 21.815 1.00 97.19 312 TYR A N 1
ATOM 2520 C CA . TYR A 1 312 ? -6.497 2.035 22.199 1.00 97.19 312 TYR A CA 1
ATOM 2521 C C . TYR A 1 312 ? -7.736 2.929 22.234 1.00 97.19 312 TYR A C 1
ATOM 2523 O O . TYR A 1 312 ? -8.780 2.598 21.667 1.00 97.19 312 TYR A O 1
ATOM 2531 N N . TYR A 1 313 ? -7.603 4.075 22.899 1.00 98.00 313 TYR A N 1
ATOM 2532 C CA . TYR A 1 313 ? -8.703 4.991 23.175 1.00 98.00 313 TYR A CA 1
ATOM 2533 C C . TYR A 1 313 ? -8.293 6.423 22.851 1.00 98.00 313 TYR A C 1
ATOM 2535 O O . TYR A 1 313 ? -7.246 6.885 23.298 1.00 98.00 313 TYR A O 1
ATOM 2543 N N . ALA A 1 314 ? -9.116 7.124 22.074 1.00 98.06 314 ALA A N 1
ATOM 2544 C CA . ALA A 1 314 ? -8.905 8.521 21.707 1.00 98.06 314 ALA A CA 1
ATOM 2545 C C . ALA A 1 314 ? -9.871 9.435 22.470 1.00 98.06 314 ALA A C 1
ATOM 2547 O O . ALA A 1 314 ? -11.077 9.179 22.489 1.00 98.06 314 ALA A O 1
ATOM 2548 N N . GLN A 1 315 ? -9.360 10.517 23.061 1.00 97.19 315 GLN A N 1
ATOM 2549 C CA . GLN A 1 315 ? -10.182 11.534 23.729 1.00 97.19 315 GLN A CA 1
ATOM 2550 C C . GLN A 1 315 ? -10.869 12.433 22.702 1.00 97.19 315 GLN A C 1
ATOM 2552 O O . GLN A 1 315 ? -10.208 13.146 21.954 1.00 97.19 315 GLN A O 1
ATOM 2557 N N . THR A 1 316 ? -12.198 12.447 22.667 1.00 97.69 316 THR A N 1
ATOM 2558 C CA . THR A 1 316 ? -12.949 13.168 21.619 1.00 97.69 316 THR A CA 1
ATOM 2559 C C . THR A 1 316 ? -13.620 14.446 22.098 1.00 97.69 316 THR A C 1
ATOM 2561 O O . THR A 1 316 ? -14.111 15.214 21.279 1.00 97.69 316 THR A O 1
ATOM 2564 N N . GLY A 1 317 ? -13.641 14.698 23.402 1.00 97.06 317 GLY A N 1
ATOM 2565 C CA . GLY A 1 317 ? -14.233 15.892 23.992 1.00 97.06 317 GLY A CA 1
ATOM 2566 C C . GLY A 1 317 ? -14.488 15.699 25.480 1.00 97.06 317 GLY A C 1
ATOM 2567 O O . GLY A 1 317 ? -14.358 14.589 26.001 1.00 97.06 317 GLY A O 1
ATOM 2568 N N . PHE A 1 318 ? -14.855 16.778 26.162 1.00 97.00 318 PHE A N 1
ATOM 2569 C CA . PHE A 1 318 ? -15.227 16.716 27.572 1.00 97.00 318 PHE A CA 1
ATOM 2570 C C . PHE A 1 318 ? -16.605 16.075 27.730 1.00 97.00 318 PHE A C 1
ATOM 2572 O O . PHE A 1 318 ? -17.515 16.348 26.948 1.00 97.00 318 PHE A O 1
ATOM 2579 N N . SER A 1 319 ? -16.757 15.231 28.743 1.00 96.00 319 SER A N 1
ATOM 2580 C CA . SER A 1 319 ? -18.029 14.602 29.093 1.00 96.00 319 SER A CA 1
ATOM 2581 C C . SER A 1 319 ? -18.827 15.471 30.068 1.00 96.00 319 SER A C 1
ATOM 2583 O O . SER A 1 319 ? -18.257 16.190 30.891 1.00 96.00 319 SER A O 1
ATOM 2585 N N . ASP A 1 320 ? -20.155 15.382 29.993 1.00 94.50 320 ASP A N 1
ATOM 2586 C CA . ASP A 1 320 ? -21.078 15.933 30.992 1.00 94.50 320 ASP A CA 1
ATOM 2587 C C . ASP A 1 320 ? -21.194 15.067 32.265 1.00 94.50 320 ASP A C 1
ATOM 2589 O O . ASP A 1 320 ? -21.979 15.382 33.160 1.00 94.50 320 ASP A O 1
ATOM 2593 N N . GLY A 1 321 ? -20.429 13.973 32.348 1.00 89.00 321 GLY A N 1
ATOM 2594 C CA . GLY A 1 321 ? -20.506 12.975 33.417 1.00 89.00 321 GLY A CA 1
ATOM 2595 C C . GLY A 1 321 ? -21.647 11.967 33.241 1.00 89.00 321 GLY A C 1
ATOM 2596 O O . GLY A 1 321 ? -21.844 11.117 34.105 1.00 89.00 321 GLY A O 1
ATOM 2597 N N . LYS A 1 322 ? -22.403 12.053 32.140 1.00 89.44 322 LYS A N 1
ATOM 2598 C CA . LYS A 1 322 ? -23.457 11.115 31.741 1.00 89.44 322 LYS A CA 1
ATOM 2599 C C . LYS A 1 322 ? -23.052 10.457 30.418 1.00 89.44 322 LYS A C 1
ATOM 2601 O O . LYS A 1 322 ? -21.928 10.007 30.270 1.00 89.44 322 LYS A O 1
ATOM 2606 N N . ASN A 1 323 ? -23.960 10.387 29.448 1.00 91.81 323 ASN A N 1
ATOM 2607 C CA . ASN A 1 323 ? -23.754 9.705 28.170 1.00 91.81 323 ASN A CA 1
ATOM 2608 C C . ASN A 1 323 ? -23.555 10.694 27.009 1.00 91.81 323 ASN A C 1
ATOM 2610 O O . ASN A 1 323 ? -23.884 10.365 25.865 1.00 91.81 323 ASN A O 1
ATOM 2614 N N . ASN A 1 324 ? -23.097 11.921 27.296 1.00 91.12 324 ASN A N 1
ATOM 2615 C CA . ASN A 1 324 ? -23.001 12.983 26.301 1.00 91.12 324 ASN A CA 1
ATOM 2616 C C . ASN A 1 324 ? -21.774 13.891 26.496 1.00 91.12 324 ASN A C 1
ATOM 2618 O O . ASN A 1 324 ? -21.040 13.811 27.481 1.00 91.12 324 ASN A O 1
ATOM 2622 N N . TYR A 1 325 ? -21.544 14.761 25.516 1.00 95.12 325 TYR A N 1
ATOM 2623 C CA . TYR A 1 325 ? -20.545 15.817 25.608 1.00 95.12 325 TYR A CA 1
ATOM 2624 C C . TYR A 1 325 ? -21.011 16.926 26.550 1.00 95.12 325 TYR A C 1
ATOM 2626 O O . TYR A 1 325 ? -22.195 17.268 26.599 1.00 95.12 325 TYR A O 1
ATOM 2634 N N . LYS A 1 326 ? -20.058 17.528 27.265 1.00 95.69 326 LYS A N 1
ATOM 2635 C CA . LYS A 1 326 ? -20.299 18.687 28.120 1.00 95.69 326 LYS A CA 1
ATOM 2636 C C . LYS A 1 326 ? -20.875 19.834 27.276 1.00 95.69 326 LYS A C 1
ATOM 2638 O O . LYS A 1 326 ? -20.243 20.216 26.284 1.00 95.69 326 LYS A O 1
ATOM 2643 N N . PRO A 1 327 ? -22.030 20.412 27.656 1.00 92.88 327 PRO A N 1
ATOM 2644 C CA . PRO A 1 327 ? -22.604 21.547 26.942 1.00 92.88 327 PRO A CA 1
ATOM 2645 C C . PRO A 1 327 ? -21.611 22.707 26.827 1.00 92.88 327 PRO A C 1
ATO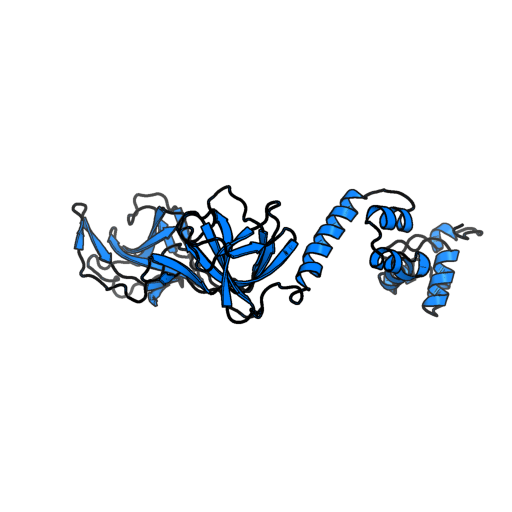M 2647 O O . PRO A 1 327 ? -20.863 22.978 27.768 1.00 92.88 327 PRO A O 1
ATOM 2650 N N . ASN A 1 328 ? -21.627 23.401 25.687 1.00 90.69 328 ASN A N 1
ATOM 2651 C CA . ASN A 1 328 ? -20.741 24.533 25.380 1.00 90.69 328 ASN A CA 1
ATOM 2652 C C . ASN A 1 328 ? -19.236 24.197 25.412 1.00 90.69 328 ASN A C 1
ATOM 2654 O O . ASN A 1 328 ? -18.415 25.082 25.644 1.00 90.69 328 ASN A O 1
ATOM 2658 N N . SER A 1 329 ? -18.866 22.930 25.206 1.00 90.81 329 SER A N 1
ATOM 2659 C CA . SER A 1 329 ? -17.474 22.521 25.011 1.00 90.81 329 SER A CA 1
ATOM 2660 C C . SER A 1 329 ? -17.244 22.015 23.591 1.00 90.81 329 SER A C 1
ATOM 2662 O O . SER A 1 329 ? -18.134 21.409 22.991 1.00 90.81 329 SER A O 1
ATOM 2664 N N . ASP A 1 330 ? -16.046 22.254 23.062 1.00 89.94 330 ASP A N 1
ATOM 2665 C CA . ASP A 1 330 ? -15.686 21.797 21.725 1.00 89.94 330 ASP A CA 1
ATOM 2666 C C . ASP A 1 330 ? -15.480 20.280 21.705 1.00 89.94 330 ASP A C 1
ATOM 2668 O O . ASP A 1 330 ? -14.688 19.722 22.474 1.00 89.94 330 ASP A O 1
ATOM 2672 N N . ILE A 1 331 ? -16.142 19.613 20.760 1.00 95.44 331 ILE A N 1
ATOM 2673 C CA . ILE A 1 331 ? -15.766 18.261 20.345 1.00 95.44 331 ILE A CA 1
ATOM 2674 C C . ILE A 1 331 ? -14.466 18.383 19.547 1.00 95.44 331 ILE A C 1
ATOM 2676 O O . ILE A 1 331 ? -14.321 19.239 18.677 1.00 95.44 331 ILE A O 1
ATOM 2680 N N . PHE A 1 332 ? -13.499 17.513 19.818 1.00 97.56 332 PHE A N 1
ATOM 2681 C CA . PHE A 1 332 ? -12.147 17.607 19.262 1.00 97.56 332 PHE A CA 1
ATOM 2682 C C . PHE A 1 332 ? -12.059 17.160 17.783 1.00 97.56 332 PHE A C 1
ATOM 2684 O O . PHE A 1 332 ? -10.967 17.063 17.211 1.00 97.56 332 PHE A O 1
ATOM 2691 N N . GLY A 1 333 ? -13.204 16.882 17.154 1.00 95.81 333 GLY A N 1
ATOM 2692 C CA . GLY A 1 333 ? -13.331 16.389 15.789 1.00 95.81 333 GLY A CA 1
ATOM 2693 C C . GLY A 1 333 ? -14.780 16.290 15.311 1.00 95.81 333 GLY A C 1
ATOM 2694 O O . GLY A 1 333 ? -15.702 16.775 15.962 1.00 95.81 333 GLY A O 1
ATOM 2695 N N . VAL A 1 334 ? -14.963 15.643 14.161 1.00 95.50 334 VAL A N 1
ATOM 2696 C CA . VAL A 1 334 ? -16.259 15.406 13.507 1.00 95.50 334 VAL A CA 1
ATOM 2697 C C . VAL A 1 334 ? -16.481 13.904 13.343 1.00 95.50 334 VAL A C 1
ATOM 2699 O O . VAL A 1 334 ? -15.571 13.190 12.914 1.00 95.50 334 VAL A O 1
ATOM 2702 N N . PHE A 1 335 ? -17.688 13.449 13.679 1.00 93.75 335 PHE A N 1
ATOM 2703 C CA . PHE A 1 335 ? -18.153 12.072 13.507 1.00 93.75 335 PHE A CA 1
ATOM 2704 C C . PHE A 1 335 ? -18.903 11.910 12.178 1.00 93.75 335 PHE A C 1
ATOM 2706 O O . PHE A 1 335 ? -19.641 12.817 11.791 1.00 93.75 335 PHE A O 1
ATOM 2713 N N . PHE A 1 336 ? -18.717 10.769 11.511 1.00 88.69 336 PHE A N 1
ATOM 2714 C CA . PHE A 1 336 ? -19.384 10.375 10.265 1.00 88.69 336 PHE A CA 1
ATOM 2715 C C . PHE A 1 336 ? -20.008 8.991 10.396 1.00 88.69 336 PHE A C 1
ATOM 2717 O O . PHE A 1 336 ? -19.362 8.124 11.043 1.00 88.69 336 PHE A O 1
#

Foldseek 3Di:
DLAQPDPCQQVQQFFAAPQTRGGQVSLVVLCVVVVHCCSVVRHRVCCNVPPRPVSVCCCCCPVLVVVVCVVVPDDLQRSCCSRPVHCVPSVVSVVVVVVVCVVVVQVPPPQAQFPDDADLPDEKDAWAADPVGKIKIFFWWKWAFQAQVFWFKFQDPDPVGDGPDGGHHRHMHTFTMWIADDQFIWTWGHDPNGIMIIGFAGPLNFQGHDPPTDTRTDIPGHDHPADAPFSFHDDPPFDWDDWDADPVGKIKIFDKWKWAFQAQQAWWKALDPEPPGDTPDGHHHGHMHIFGMWIDDHQFIWTWGHDSNGIMIITQAGCPNDRDHDPPTDGRTDID

Radius of gyration: 30.25 Å; chains: 1; bounding box: 78×56×73 Å

Secondary structure (DSSP, 8-state):
-----STTHHHHT--BTTTTB-SHHHHHHHHHHHT-THHHHHTHHHHHHH-TTHHHHHIIIIIS-HHHHHHTT--HHHHHHHHHSS-TTHHHHHHHHHHHHHHHGGG-TTS-SS-PPP-TTPPPPPPEE-TTS-EEEEEEEEEEE--TT-EEEESSSSSSSPP-EEEPTT-EEEEEEEEEETTEEEEEEEETTEEEEEEEEEB-SSSSBPTTPPPSEEEEE----S--SS-PPB-TTPPPPPPEE-TT--EEEEEEEEEEE--TT-EEEESSSSSSSPP-EEEPTT-EEEEEEEEEETTEEEEEEEETTEEEEEEEEEB-SSSSBPTT---SEEE-

Sequence (336 aa):
MLGNNGPGQGAFYRGAGYLQLTGKNNYRSFASYINDNNVLTKGYSYVSKTYPWESAAWFFSIHSNANTLAGNGATVEEITRIINGGYNALEKRRSAYQRAKSIFNSSNIYDSLSDTGYNPDSKVSDWMKTDSGVTFRYENGVFNVTKKDGVAVYGYPDNDGKMLDKLKVNDTVTYDYKYVNDGYVWISYVKNNKRYYAQVGFSDNHTSFKPQTQPFGNFNKVNIENLSYSDTIFDKNAKMRQWRQTDSGITFRNEMGRFKVTKDSGVAIYSEPNNDGKQFDTLKKGQYLIYDYKYVNDGYVWIGFEKNGKRYYAQTGFSDGKNNYKPNSDIFGVFF

Organism: Staphylococcus chromogenes (NCBI:txid46126)

pLDDT: mean 90.18, std 9.71, range [42.19, 98.31]